Protein AF-A0AA35TB44-F1 (afdb_monomer_lite)

Organism: Geodia barretti (NCBI:txid519541)

Sequence (183 aa):
MEKENRKALEDDKTSTEVAKSKSKLVAYLLWFFLGWAGIHHFYLRRYRQGVLWLTSFGGLFGIGYLGDIFRLQKYVHYSNKRYLFVERLRQNKKYSKSGPRVSDNFHRIVSQVMFGIFYRGLIYCAIPWDSHVMDYAAIYHSSGDSLWNIHGQQCRSAAKFLLVVLAWSIHWRAFRSIHWCVF

Radius of gyration: 25.78 Å; chains: 1; bounding box: 61×40×73 Å

InterPro domains:
  IPR007829 TM2 domain [PF05154] (21-70)

pLDDT: mean 70.18, std 13.98, range [35.75, 93.5]

Structure (mmCIF, N/CA/C/O backbone):
data_AF-A0AA35TB44-F1
#
_entry.id   AF-A0AA35TB44-F1
#
loop_
_atom_site.group_PDB
_atom_site.id
_atom_site.type_symbol
_atom_site.label_atom_id
_atom_site.label_alt_id
_atom_site.label_comp_id
_atom_site.label_asym_id
_atom_site.label_entity_id
_atom_site.label_seq_id
_atom_site.pdbx_PDB_ins_code
_atom_site.Cartn_x
_atom_site.Cartn_y
_atom_site.Cartn_z
_atom_site.occupancy
_atom_site.B_iso_or_equiv
_atom_site.auth_seq_id
_atom_site.auth_comp_id
_atom_site.auth_asym_id
_atom_site.auth_atom_id
_atom_site.pdbx_PDB_model_num
ATOM 1 N N . MET A 1 1 ? -43.530 -4.531 21.256 1.00 81.25 1 MET A N 1
ATOM 2 C CA . MET A 1 1 ? -42.733 -5.757 21.474 1.00 81.25 1 MET A CA 1
ATOM 3 C C . MET A 1 1 ? -41.894 -6.152 20.253 1.00 81.25 1 MET A C 1
ATOM 5 O O . MET A 1 1 ? -40.680 -6.137 20.362 1.00 81.25 1 MET A O 1
ATOM 9 N N . GLU A 1 2 ? -42.457 -6.421 19.067 1.00 90.44 2 GLU A N 1
ATOM 10 C CA . GLU A 1 2 ? -41.660 -6.911 17.912 1.00 90.44 2 GLU A CA 1
ATOM 11 C C . GLU A 1 2 ? -40.593 -5.920 17.390 1.00 90.44 2 GLU A C 1
ATOM 13 O O . GLU A 1 2 ? -39.483 -6.314 17.036 1.00 90.44 2 GLU A O 1
ATOM 18 N N . LYS A 1 3 ? -40.897 -4.613 17.381 1.00 92.31 3 LYS A N 1
ATOM 19 C CA . LYS A 1 3 ? -39.948 -3.559 16.963 1.00 92.31 3 LYS A CA 1
ATOM 20 C C . LYS A 1 3 ? -38.734 -3.440 17.893 1.00 92.31 3 LYS A C 1
ATOM 22 O O . LYS A 1 3 ? -37.644 -3.122 17.437 1.00 92.31 3 LYS A O 1
ATOM 27 N N . GLU A 1 4 ? -38.930 -3.702 19.178 1.00 91.06 4 GLU A N 1
ATOM 28 C CA . GLU A 1 4 ? -37.888 -3.601 20.201 1.00 91.06 4 GLU A CA 1
ATOM 29 C C . GLU A 1 4 ? -36.943 -4.804 20.141 1.00 91.06 4 GLU A C 1
ATOM 31 O O . GLU A 1 4 ? -35.727 -4.637 20.138 1.00 91.06 4 GLU A O 1
ATOM 36 N N . ASN A 1 5 ? -37.502 -6.000 19.938 1.00 91.00 5 ASN A N 1
ATOM 37 C CA . ASN A 1 5 ? -36.722 -7.219 19.743 1.00 91.00 5 ASN A CA 1
ATOM 38 C C . ASN A 1 5 ? -35.889 -7.167 18.444 1.00 91.00 5 ASN A C 1
ATOM 40 O O . ASN A 1 5 ? -34.736 -7.589 18.421 1.00 91.00 5 ASN A O 1
ATOM 44 N N . ARG A 1 6 ? -36.433 -6.570 17.367 1.00 93.50 6 ARG A N 1
ATOM 45 C CA . ARG A 1 6 ? -35.678 -6.308 16.126 1.00 93.50 6 ARG A CA 1
ATOM 46 C C . ARG A 1 6 ? -34.491 -5.368 16.345 1.00 93.50 6 ARG A C 1
ATOM 48 O O . ARG A 1 6 ? -33.416 -5.638 15.822 1.00 93.50 6 ARG A O 1
ATOM 55 N N . LYS A 1 7 ? -34.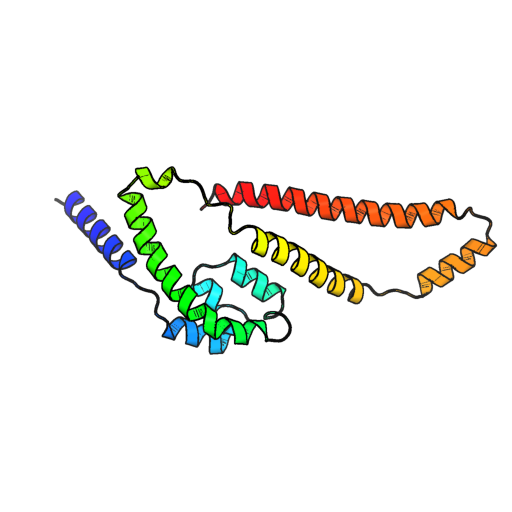672 -4.310 17.138 1.00 92.88 7 LYS A N 1
ATOM 56 C CA . LYS A 1 7 ? -33.600 -3.359 17.454 1.00 92.88 7 LYS A CA 1
ATOM 57 C C . LYS A 1 7 ? -32.486 -4.013 18.280 1.00 92.88 7 LYS A C 1
ATOM 59 O O . LYS A 1 7 ? -31.319 -3.868 17.940 1.00 92.88 7 LYS A O 1
ATOM 64 N N . ALA A 1 8 ? -32.846 -4.808 19.289 1.00 87.94 8 ALA A N 1
ATOM 65 C CA . ALA A 1 8 ? -31.877 -5.566 20.082 1.00 87.94 8 ALA A CA 1
ATOM 66 C C . ALA A 1 8 ? -31.054 -6.549 19.221 1.00 87.94 8 ALA A C 1
ATOM 68 O O . ALA A 1 8 ? -29.844 -6.667 19.403 1.00 87.94 8 ALA A O 1
ATOM 69 N N . LEU A 1 9 ? -31.686 -7.199 18.234 1.00 89.06 9 LEU A N 1
ATOM 70 C CA . LEU A 1 9 ? -31.007 -8.082 17.277 1.00 89.06 9 LEU A CA 1
ATOM 71 C C . LEU A 1 9 ? -30.059 -7.333 16.322 1.00 89.06 9 LEU A C 1
ATOM 73 O O . LEU A 1 9 ? -29.051 -7.899 15.901 1.00 89.06 9 LEU A O 1
ATOM 77 N N . GLU A 1 10 ? -30.369 -6.094 15.936 1.00 87.25 10 GLU A N 1
ATOM 78 C CA . GLU A 1 10 ? -29.478 -5.270 15.104 1.00 87.25 10 GLU A CA 1
ATOM 79 C C . GLU A 1 10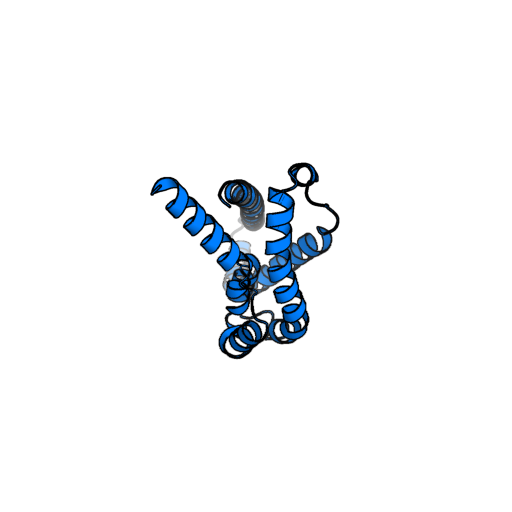 ? -28.260 -4.767 15.887 1.00 87.25 10 GLU A C 1
ATOM 81 O O . GLU A 1 10 ? -27.140 -4.780 15.362 1.00 87.25 10 GLU A O 1
ATOM 86 N N . ASP A 1 11 ? -28.457 -4.380 17.146 1.00 83.31 11 ASP A N 1
ATOM 87 C CA . ASP A 1 11 ? -27.387 -3.899 18.020 1.00 83.31 11 ASP A CA 1
ATOM 88 C C . ASP A 1 11 ? -26.400 -5.032 18.387 1.00 83.31 11 ASP A C 1
ATOM 90 O O . ASP A 1 11 ? -25.181 -4.827 18.340 1.00 83.31 11 ASP A O 1
ATOM 94 N N . ASP A 1 12 ? -26.895 -6.250 18.647 1.00 84.81 12 ASP A N 1
ATOM 95 C CA . ASP A 1 12 ? -26.086 -7.461 18.889 1.00 84.81 12 ASP A CA 1
ATOM 96 C C . ASP A 1 12 ? -25.266 -7.889 17.656 1.00 84.81 12 ASP A C 1
ATOM 98 O O . ASP A 1 12 ? -24.052 -8.109 17.730 1.00 84.81 12 ASP A O 1
ATOM 102 N N . LYS A 1 13 ? -25.890 -7.914 16.470 1.00 83.88 13 LYS A N 1
ATOM 103 C CA . LYS A 1 13 ? -25.175 -8.204 15.215 1.00 83.88 13 LYS A CA 1
ATOM 104 C C . LYS A 1 13 ? -24.082 -7.179 14.940 1.00 83.88 13 LYS A C 1
ATOM 106 O O . LYS A 1 13 ? -22.984 -7.546 14.523 1.00 83.88 13 LYS A O 1
ATOM 111 N N . THR A 1 14 ? -24.367 -5.901 15.188 1.00 79.00 14 THR A N 1
ATOM 112 C CA . THR A 1 14 ? -23.410 -4.809 14.976 1.00 79.00 14 THR A CA 1
ATOM 113 C C . THR A 1 14 ? -22.204 -4.943 15.900 1.00 79.00 14 THR A C 1
ATOM 115 O O . THR A 1 14 ? -21.066 -4.817 15.450 1.00 79.00 14 THR A O 1
ATOM 118 N N . SER A 1 15 ? -22.430 -5.243 17.177 1.00 69.81 15 SER A N 1
ATOM 119 C CA . SER A 1 15 ? -21.355 -5.407 18.162 1.00 69.81 15 SER A CA 1
ATOM 120 C C . SER A 1 15 ? -20.530 -6.676 17.911 1.00 69.81 15 SER A C 1
ATOM 122 O O . SER A 1 15 ? -19.300 -6.645 18.015 1.00 69.81 15 SER A O 1
ATOM 124 N N . THR A 1 16 ? -21.167 -7.754 17.451 1.00 74.69 16 THR A N 1
ATOM 125 C CA . THR A 1 16 ? -20.482 -8.994 17.051 1.00 74.69 16 THR A CA 1
ATOM 126 C C . THR A 1 16 ? -19.617 -8.803 15.796 1.00 74.69 16 THR A C 1
ATOM 128 O O . THR A 1 16 ? -18.480 -9.278 15.736 1.00 74.69 16 THR A O 1
ATOM 131 N N . GLU A 1 17 ? -20.104 -8.053 14.802 1.00 71.69 17 GLU A N 1
ATOM 132 C CA . GLU A 1 17 ? -19.346 -7.691 13.593 1.00 71.69 17 GLU A CA 1
ATOM 133 C C . GLU A 1 17 ? -18.113 -6.833 13.917 1.00 71.69 17 GLU A C 1
ATOM 135 O O . GLU A 1 17 ? -17.027 -7.066 13.378 1.00 71.69 17 GLU A O 1
ATOM 140 N N . VAL A 1 18 ? -18.245 -5.871 14.836 1.00 68.94 18 VAL A N 1
ATOM 141 C CA . VAL A 1 18 ? -17.134 -5.019 15.291 1.00 68.94 18 VAL A CA 1
ATOM 142 C C . VAL A 1 18 ? -16.075 -5.830 16.042 1.00 68.94 18 VAL A C 1
ATOM 144 O O . VAL A 1 18 ? -14.876 -5.608 15.849 1.00 68.94 18 VAL A O 1
ATOM 147 N N . ALA A 1 19 ? -16.489 -6.786 16.876 1.00 65.25 19 ALA A N 1
ATOM 148 C CA . ALA A 1 19 ? -15.579 -7.597 17.682 1.00 65.25 19 ALA A CA 1
ATOM 149 C C . ALA A 1 19 ? -14.715 -8.564 16.848 1.00 65.25 19 ALA A C 1
ATOM 151 O O . ALA A 1 19 ? -13.688 -9.057 17.329 1.00 65.25 19 ALA A O 1
ATOM 152 N N . LYS A 1 20 ? -15.079 -8.827 15.583 1.00 76.81 20 LYS A N 1
ATOM 153 C CA . LYS A 1 20 ? -14.366 -9.769 14.711 1.00 76.81 20 LYS A CA 1
ATOM 154 C C . LYS A 1 20 ? -13.016 -9.213 14.244 1.00 76.81 20 LYS A C 1
ATOM 156 O O . LYS A 1 20 ? -12.845 -8.735 13.118 1.00 76.81 20 LYS A O 1
ATOM 161 N N . SER A 1 21 ? -12.014 -9.330 15.112 1.00 76.06 21 SER A N 1
ATOM 162 C CA . SER A 1 21 ? -10.632 -8.962 14.807 1.00 76.06 21 SER A CA 1
ATOM 163 C C . SER A 1 21 ? -10.062 -9.818 13.668 1.00 76.06 21 SER A C 1
ATOM 165 O O . SER A 1 21 ? -10.288 -11.027 13.572 1.00 76.06 21 SER A O 1
ATOM 167 N N . LYS A 1 22 ? -9.316 -9.192 12.752 1.00 80.75 22 LYS A N 1
ATOM 168 C CA . LYS A 1 22 ? -8.644 -9.918 11.672 1.00 80.75 22 LYS A CA 1
ATOM 169 C C . LYS A 1 22 ? -7.445 -10.664 12.252 1.00 80.75 22 LYS A C 1
ATOM 171 O O . LYS A 1 22 ? -6.585 -10.061 12.899 1.00 80.75 22 LYS A O 1
ATOM 176 N N . SER A 1 23 ? -7.383 -11.969 11.989 1.00 85.50 23 SER A N 1
ATOM 177 C CA . SER A 1 23 ? -6.284 -12.821 12.449 1.00 85.50 23 SER A CA 1
ATOM 178 C C . SER A 1 23 ? -5.026 -12.633 11.597 1.00 85.50 23 SER A C 1
ATOM 180 O O . SER A 1 23 ? -5.095 -12.562 10.366 1.00 85.50 23 SER A O 1
ATOM 182 N N . LYS A 1 24 ? -3.867 -12.580 12.266 1.00 85.69 24 LYS A N 1
ATOM 183 C CA . LYS A 1 24 ? -2.547 -12.476 11.625 1.00 85.69 24 LYS A CA 1
ATOM 184 C C . LYS A 1 24 ? -2.205 -13.742 10.847 1.00 85.69 24 LYS A C 1
ATOM 186 O O . LYS A 1 24 ? -1.696 -13.640 9.739 1.00 85.69 24 LYS A O 1
ATOM 191 N N . LEU A 1 25 ? -2.528 -14.912 11.402 1.00 87.12 25 LEU A N 1
ATOM 192 C CA . LEU A 1 25 ? -2.238 -16.210 10.785 1.00 87.12 25 LEU A CA 1
ATOM 193 C C . LEU A 1 25 ? -2.885 -16.337 9.406 1.00 87.12 25 LEU A C 1
ATOM 195 O O . LEU A 1 25 ? -2.209 -16.676 8.445 1.00 87.12 25 LEU A O 1
ATOM 199 N N . VAL A 1 26 ? -4.161 -15.961 9.287 1.00 87.25 26 VAL A N 1
ATOM 200 C CA . VAL A 1 26 ? -4.876 -15.971 8.000 1.00 87.25 26 VAL A CA 1
ATOM 201 C C . VAL A 1 26 ? -4.193 -15.053 6.986 1.00 87.25 26 VAL A C 1
ATOM 203 O O . VAL A 1 26 ? -4.027 -15.428 5.831 1.00 87.25 26 VAL A O 1
ATOM 206 N N . ALA A 1 27 ? -3.737 -13.871 7.412 1.00 87.06 27 ALA A N 1
ATOM 207 C CA . ALA A 1 27 ? -3.020 -12.958 6.528 1.00 87.06 27 ALA A CA 1
ATOM 208 C C . ALA A 1 27 ? -1.679 -13.543 6.043 1.00 87.06 27 ALA A 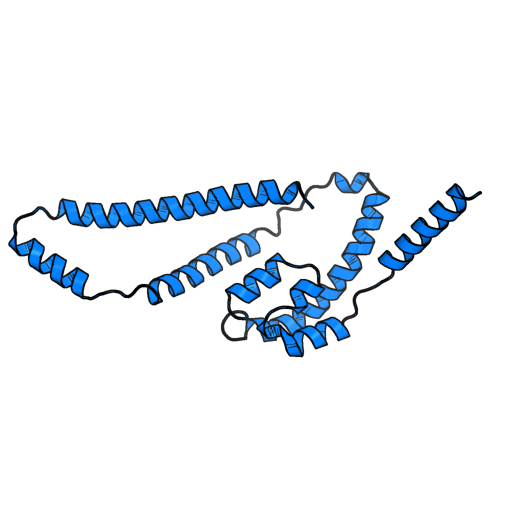C 1
ATOM 210 O O . ALA A 1 27 ? -1.341 -13.365 4.876 1.00 87.06 27 ALA A O 1
ATOM 211 N N . TYR A 1 28 ? -0.946 -14.258 6.905 1.00 87.62 28 TYR A N 1
ATOM 212 C CA . TYR A 1 28 ? 0.299 -14.944 6.537 1.00 87.62 28 TYR A CA 1
ATOM 213 C C . TYR A 1 28 ? 0.072 -16.135 5.608 1.00 87.62 28 TYR A C 1
ATOM 215 O O . TYR A 1 28 ? 0.835 -16.310 4.665 1.00 87.62 28 TYR A O 1
ATOM 223 N N . LEU A 1 29 ? -0.989 -16.915 5.829 1.00 88.94 29 LEU A N 1
ATOM 224 C CA . LEU A 1 29 ? -1.363 -18.015 4.938 1.00 88.94 29 LEU A CA 1
ATOM 225 C C . LEU A 1 29 ? -1.721 -17.490 3.542 1.00 88.94 29 LEU A C 1
ATOM 227 O O . LEU A 1 29 ? -1.196 -17.979 2.546 1.00 88.94 29 LEU A O 1
ATOM 231 N N . LEU A 1 30 ? -2.549 -16.442 3.461 1.00 86.44 30 LEU A N 1
ATOM 232 C CA . LEU A 1 30 ? -2.882 -15.799 2.184 1.00 86.44 30 LEU A CA 1
ATOM 233 C C . LEU A 1 30 ? -1.647 -15.214 1.492 1.00 86.44 30 LEU A C 1
ATOM 235 O O . LEU A 1 30 ? -1.546 -15.272 0.270 1.00 86.44 30 LEU A O 1
ATOM 239 N N . TRP A 1 31 ? -0.717 -14.652 2.263 1.00 85.69 31 TRP A N 1
ATOM 240 C CA . TRP A 1 31 ? 0.546 -14.154 1.733 1.00 85.69 31 TRP A CA 1
ATOM 241 C C . TRP A 1 31 ? 1.426 -15.295 1.199 1.00 85.69 31 TRP A C 1
ATOM 243 O O . TRP A 1 31 ? 1.955 -15.166 0.106 1.00 85.69 31 TRP A O 1
ATOM 253 N N . PHE A 1 32 ? 1.533 -16.432 1.887 1.00 84.44 32 PHE A N 1
ATOM 254 C CA . PHE A 1 32 ? 2.383 -17.538 1.437 1.00 84.44 32 PHE A CA 1
ATOM 255 C C . PHE A 1 32 ? 1.885 -18.182 0.133 1.00 84.44 32 PHE A C 1
ATOM 257 O O . PHE A 1 32 ? 2.665 -18.389 -0.791 1.00 84.44 32 PHE A O 1
ATOM 264 N N . PHE A 1 33 ? 0.582 -18.463 0.025 1.00 83.88 33 PHE A N 1
ATOM 265 C CA . PHE A 1 33 ? 0.030 -19.123 -1.165 1.00 83.88 33 PHE A CA 1
ATOM 266 C C . PHE A 1 33 ? -0.187 -18.160 -2.342 1.00 83.88 33 PHE A C 1
ATOM 268 O O . PHE A 1 33 ? 0.067 -18.505 -3.495 1.00 83.88 33 PHE A O 1
ATOM 275 N N . LEU A 1 34 ? -0.676 -16.949 -2.063 1.00 83.56 34 LEU A N 1
ATOM 276 C CA . LEU A 1 34 ? -1.173 -16.002 -3.067 1.00 83.56 34 LEU A CA 1
ATOM 277 C C . LEU A 1 34 ? -0.456 -14.640 -3.005 1.00 83.56 34 LEU A C 1
ATOM 279 O O . LEU A 1 34 ? -0.916 -13.662 -3.600 1.00 83.56 34 LEU A O 1
ATOM 283 N N . GLY A 1 35 ? 0.664 -14.521 -2.292 1.00 75.62 35 GLY A N 1
ATOM 284 C CA . GLY A 1 35 ? 1.349 -13.235 -2.141 1.00 75.62 35 GLY A CA 1
ATOM 285 C C . GLY A 1 35 ? 2.046 -12.757 -3.411 1.00 75.62 35 GLY A C 1
ATOM 286 O O . GLY A 1 35 ? 2.231 -11.553 -3.562 1.00 75.62 35 GLY A O 1
ATOM 287 N N . TRP A 1 36 ? 2.327 -13.636 -4.377 1.00 73.88 36 TRP A N 1
ATOM 288 C CA . TRP A 1 36 ? 2.719 -13.224 -5.731 1.00 73.88 36 TRP A CA 1
ATOM 289 C C . TRP A 1 36 ? 1.573 -12.488 -6.450 1.00 73.88 36 TRP A C 1
ATOM 291 O O . TRP A 1 36 ? 1.803 -11.463 -7.086 1.00 73.88 36 TRP A O 1
ATOM 301 N N . ALA A 1 37 ? 0.326 -12.928 -6.248 1.00 81.81 37 ALA A N 1
ATOM 302 C CA . ALA A 1 37 ? -0.880 -12.269 -6.749 1.00 81.81 37 ALA A CA 1
ATOM 303 C C . ALA A 1 37 ? -1.338 -11.080 -5.873 1.00 81.81 37 ALA A C 1
ATOM 305 O O . ALA A 1 37 ? -2.189 -10.294 -6.278 1.00 81.81 37 ALA A O 1
ATOM 306 N N . GLY A 1 38 ? -0.795 -10.912 -4.661 1.00 81.81 38 GLY A N 1
ATOM 307 C CA . GLY A 1 38 ? -1.116 -9.779 -3.782 1.00 81.81 38 GLY A CA 1
ATOM 308 C C . GLY A 1 38 ? -2.487 -9.857 -3.097 1.00 81.81 38 GLY A C 1
ATOM 309 O O . GLY A 1 38 ? -3.021 -8.834 -2.656 1.00 81.81 38 GLY A O 1
ATOM 310 N N . ILE A 1 39 ? -3.079 -11.051 -2.989 1.00 86.25 39 ILE A N 1
ATOM 311 C CA . ILE A 1 39 ? -4.454 -11.241 -2.484 1.00 86.25 39 ILE A CA 1
ATOM 312 C C . ILE A 1 39 ? -4.585 -10.895 -0.989 1.00 86.25 39 ILE A C 1
ATOM 314 O O . ILE A 1 39 ? -5.632 -10.432 -0.526 1.00 86.25 39 ILE A O 1
ATOM 318 N N . HIS A 1 40 ? -3.496 -10.992 -0.226 1.00 85.00 40 HIS A N 1
ATOM 319 C CA . HIS A 1 40 ? -3.448 -10.579 1.180 1.00 85.00 40 HIS A CA 1
ATOM 320 C C . HIS A 1 40 ? -3.774 -9.085 1.384 1.00 85.00 40 HIS A C 1
ATOM 322 O O . HIS A 1 40 ? -4.351 -8.716 2.412 1.00 85.00 40 HIS A O 1
ATOM 328 N N . HIS A 1 41 ? -3.497 -8.211 0.406 1.00 85.56 41 HIS A N 1
ATOM 329 C CA . HIS A 1 41 ? -3.899 -6.799 0.470 1.00 85.56 41 HIS A CA 1
ATOM 330 C C . HIS A 1 41 ? -5.415 -6.602 0.329 1.00 85.56 41 HIS A C 1
ATOM 332 O O . HIS A 1 41 ? -5.973 -5.689 0.950 1.00 85.56 41 HIS A O 1
ATOM 338 N N . PHE A 1 42 ? -6.098 -7.466 -0.426 1.00 86.56 42 PHE A N 1
ATOM 339 C CA . PHE A 1 42 ? -7.557 -7.450 -0.553 1.00 86.56 42 PHE A CA 1
ATOM 340 C C . PHE A 1 42 ? -8.228 -7.898 0.750 1.00 86.56 42 PHE A C 1
ATOM 342 O O . PHE A 1 42 ? -9.164 -7.241 1.206 1.00 86.56 42 PHE A O 1
ATOM 349 N N . TYR A 1 43 ? -7.678 -8.912 1.430 1.00 85.88 43 TYR A N 1
ATOM 350 C CA . TYR A 1 43 ? -8.151 -9.342 2.755 1.00 85.88 43 TYR A CA 1
ATOM 351 C C . TYR A 1 43 ? -8.090 -8.215 3.802 1.00 85.88 43 TYR A C 1
ATOM 353 O O . TYR A 1 43 ? -8.992 -8.047 4.627 1.00 85.88 43 TYR A O 1
ATOM 361 N N . LEU A 1 44 ? -7.050 -7.382 3.734 1.00 84.31 44 LEU A N 1
ATOM 362 C CA . LEU A 1 44 ? -6.868 -6.217 4.604 1.00 84.31 44 LEU A CA 1
ATOM 363 C C . LEU A 1 44 ? -7.667 -4.975 4.158 1.00 84.31 44 LEU A C 1
ATOM 365 O O . LEU A 1 44 ? -7.493 -3.906 4.749 1.00 84.31 44 LEU A O 1
ATOM 369 N N . ARG A 1 45 ? -8.541 -5.097 3.144 1.00 83.44 45 ARG A N 1
ATOM 370 C CA . ARG A 1 45 ? -9.354 -4.012 2.555 1.00 83.44 45 ARG A CA 1
ATOM 371 C C . ARG A 1 45 ? -8.502 -2.859 2.001 1.00 83.44 45 ARG A C 1
ATOM 373 O O . ARG A 1 45 ? -8.873 -1.689 2.104 1.00 83.44 45 ARG A O 1
ATOM 380 N N . ARG A 1 46 ? -7.334 -3.171 1.423 1.00 81.25 46 ARG A N 1
ATOM 381 C CA . ARG A 1 46 ? -6.392 -2.203 0.827 1.00 81.25 46 ARG A CA 1
ATOM 382 C C . ARG A 1 46 ? -6.276 -2.368 -0.686 1.00 81.25 46 ARG A C 1
ATOM 384 O O . ARG A 1 46 ? -5.198 -2.618 -1.221 1.00 81.25 46 ARG A O 1
ATOM 391 N N . TYR A 1 47 ? -7.387 -2.142 -1.379 1.00 81.56 47 TYR A N 1
ATOM 392 C CA . TYR A 1 47 ? -7.514 -2.343 -2.828 1.00 81.56 47 TYR A CA 1
ATOM 393 C C . TYR A 1 47 ? -6.450 -1.609 -3.652 1.00 81.56 47 TYR A C 1
ATOM 395 O O . TYR A 1 47 ? -5.878 -2.182 -4.567 1.00 81.56 47 TYR A O 1
ATOM 403 N N . ARG A 1 48 ? -6.101 -0.368 -3.284 1.00 80.19 48 ARG A N 1
ATOM 404 C CA . ARG A 1 48 ? -5.090 0.423 -4.012 1.00 80.19 48 ARG A CA 1
ATOM 405 C C . ARG A 1 48 ? -3.708 -0.236 -4.024 1.00 80.19 48 ARG A C 1
ATOM 407 O O . ARG A 1 48 ? -3.026 -0.182 -5.037 1.00 80.19 48 ARG A O 1
ATOM 414 N N . GLN A 1 49 ? -3.299 -0.830 -2.902 1.00 78.94 49 GLN A N 1
ATOM 415 C CA . GLN A 1 49 ? -2.023 -1.545 -2.809 1.00 78.94 49 GLN A CA 1
ATOM 416 C C . GLN A 1 49 ? -2.091 -2.883 -3.547 1.00 78.94 49 GLN A C 1
ATOM 418 O O . GLN A 1 49 ? -1.160 -3.196 -4.275 1.00 78.94 49 GLN A O 1
ATOM 423 N N . GLY A 1 50 ? -3.208 -3.611 -3.433 1.00 82.25 50 GLY A N 1
ATOM 424 C CA . GLY A 1 50 ? -3.418 -4.865 -4.165 1.00 82.25 50 GLY A CA 1
ATOM 425 C C . GLY A 1 50 ? -3.395 -4.691 -5.687 1.00 82.25 50 GLY A C 1
ATOM 426 O O . GLY A 1 50 ? -2.728 -5.449 -6.378 1.00 82.25 50 GLY A O 1
ATOM 427 N N . VAL A 1 51 ? -4.041 -3.647 -6.217 1.00 82.69 51 VAL A N 1
ATOM 428 C CA . VAL A 1 51 ? -4.032 -3.359 -7.663 1.00 82.69 51 VAL A CA 1
ATOM 429 C C . VAL A 1 51 ? -2.629 -2.988 -8.147 1.00 82.69 51 VAL A C 1
ATOM 431 O O . VAL A 1 51 ? -2.167 -3.543 -9.135 1.00 82.69 51 VAL A O 1
ATOM 434 N N . LEU A 1 52 ? -1.910 -2.118 -7.425 1.00 79.69 52 LEU A N 1
ATOM 435 C CA . LEU A 1 52 ? -0.521 -1.780 -7.769 1.00 79.69 52 LEU A CA 1
ATOM 436 C C . LEU A 1 52 ? 0.395 -3.008 -7.753 1.00 79.69 52 LEU A C 1
ATOM 438 O O . LEU A 1 52 ? 1.311 -3.099 -8.568 1.00 79.69 52 LEU A O 1
ATOM 442 N N . TRP A 1 53 ? 0.147 -3.941 -6.836 1.00 79.88 53 TRP A N 1
ATOM 443 C CA . TRP A 1 53 ? 0.888 -5.190 -6.733 1.00 79.88 53 TRP A CA 1
ATOM 444 C C . TRP A 1 53 ? 0.666 -6.102 -7.943 1.00 79.88 53 TRP A C 1
ATOM 446 O O . TRP A 1 53 ? 1.631 -6.633 -8.490 1.00 79.88 53 TRP A O 1
ATOM 456 N N . LEU A 1 54 ? -0.587 -6.222 -8.395 1.00 80.94 54 LEU A N 1
ATOM 457 C CA . LEU A 1 54 ? -0.958 -6.982 -9.590 1.00 80.94 54 LEU A CA 1
ATOM 458 C C . LEU A 1 54 ? -0.334 -6.389 -10.856 1.00 80.94 54 LEU A C 1
ATOM 460 O O . LEU A 1 54 ? 0.275 -7.113 -11.636 1.00 80.94 54 LEU A O 1
ATOM 464 N N . THR A 1 55 ? -0.430 -5.069 -11.046 1.00 74.19 55 THR A N 1
ATOM 465 C CA . THR A 1 55 ? 0.126 -4.410 -12.241 1.00 74.19 55 THR A CA 1
ATOM 466 C C . THR A 1 55 ? 1.656 -4.461 -12.263 1.00 74.19 55 THR A C 1
ATOM 468 O O . THR A 1 55 ? 2.255 -4.555 -13.329 1.00 74.19 55 THR A O 1
ATOM 471 N N . SER A 1 56 ? 2.299 -4.456 -11.091 1.00 70.81 56 SER A N 1
ATOM 472 C CA . SER A 1 56 ? 3.764 -4.479 -10.973 1.00 70.81 56 SER A CA 1
ATOM 473 C C . SER A 1 56 ? 4.338 -5.900 -10.881 1.00 70.81 56 SER A C 1
ATOM 475 O O . SER A 1 56 ? 5.468 -6.049 -10.412 1.00 70.81 56 SER A O 1
ATOM 477 N N . PHE A 1 57 ? 3.562 -6.926 -11.269 1.00 68.81 57 PHE A N 1
ATOM 478 C CA . PHE A 1 57 ? 3.950 -8.345 -11.266 1.00 68.81 57 PHE A CA 1
ATOM 479 C C . PHE A 1 57 ? 4.633 -8.781 -9.955 1.00 68.81 57 PHE A C 1
ATOM 481 O O . PHE A 1 57 ? 5.778 -9.225 -9.932 1.00 68.81 57 PHE A O 1
ATOM 488 N N . GLY A 1 58 ? 3.954 -8.596 -8.819 1.00 65.81 58 GLY A N 1
ATOM 489 C CA . GLY A 1 58 ? 4.481 -9.039 -7.522 1.00 65.81 58 GLY A CA 1
ATOM 490 C C . GLY A 1 58 ? 5.549 -8.123 -6.909 1.00 65.81 58 GLY A C 1
ATOM 491 O O . GLY A 1 58 ? 6.133 -8.461 -5.879 1.00 65.81 58 GLY A O 1
ATOM 492 N N . GLY A 1 59 ? 5.782 -6.953 -7.520 1.00 63.50 59 GLY A N 1
ATOM 493 C CA . GLY A 1 59 ? 6.716 -5.928 -7.063 1.00 63.50 59 GLY A CA 1
ATOM 494 C C . GLY A 1 59 ? 8.165 -6.288 -7.377 1.00 63.50 59 GLY A C 1
ATOM 495 O O . GLY A 1 59 ? 8.744 -7.108 -6.670 1.00 63.50 59 GLY A O 1
ATOM 496 N N . LEU A 1 60 ? 8.732 -5.638 -8.408 1.00 59.81 60 LEU A N 1
ATOM 497 C CA . LEU A 1 60 ? 10.155 -5.666 -8.797 1.00 59.81 60 LEU A CA 1
ATOM 498 C C . LEU A 1 60 ? 10.851 -6.991 -8.410 1.00 59.81 60 LEU A C 1
ATOM 500 O O . LEU A 1 60 ? 11.650 -7.037 -7.474 1.00 59.81 60 LEU A O 1
ATOM 504 N N . PHE A 1 61 ? 10.509 -8.087 -9.095 1.00 61.75 61 PHE A N 1
ATOM 505 C CA . PHE A 1 61 ? 11.214 -9.369 -8.938 1.00 61.75 61 PHE A CA 1
ATOM 506 C C . PHE A 1 61 ? 11.158 -9.994 -7.521 1.00 61.75 61 PHE A C 1
ATOM 508 O O . PHE A 1 61 ? 12.119 -10.595 -7.052 1.00 61.75 61 PHE A O 1
ATOM 515 N N . GLY A 1 62 ? 10.041 -9.867 -6.795 1.00 66.38 62 GLY A N 1
ATOM 516 C CA . GLY A 1 62 ? 9.842 -10.572 -5.515 1.00 66.38 62 GLY A CA 1
ATOM 517 C C . GLY A 1 62 ? 10.535 -9.933 -4.303 1.00 66.38 62 GLY A C 1
ATOM 518 O O . GLY A 1 62 ? 10.320 -10.361 -3.168 1.00 66.38 62 GLY A O 1
ATOM 519 N N . ILE A 1 63 ? 11.275 -8.835 -4.487 1.00 71.12 63 ILE A N 1
ATOM 520 C CA . ILE A 1 63 ? 11.786 -8.021 -3.368 1.00 71.12 63 ILE A CA 1
ATOM 521 C C . ILE A 1 63 ? 10.615 -7.396 -2.595 1.00 71.12 63 ILE A C 1
ATOM 523 O O . ILE A 1 63 ? 10.634 -7.303 -1.363 1.00 71.12 63 ILE A O 1
ATOM 527 N N . GLY A 1 64 ? 9.552 -7.016 -3.315 1.00 73.31 64 GLY A N 1
ATOM 528 C CA . GLY A 1 64 ? 8.309 -6.542 -2.715 1.00 73.31 64 GLY A CA 1
ATOM 529 C C . GLY A 1 64 ? 7.711 -7.569 -1.754 1.00 73.31 64 GLY A C 1
ATOM 530 O O . GLY A 1 64 ? 7.353 -7.207 -0.629 1.00 73.31 64 GLY A O 1
ATOM 531 N N . TYR A 1 65 ? 7.666 -8.837 -2.180 1.00 78.00 65 TYR A N 1
ATOM 532 C CA . TYR A 1 65 ? 7.115 -9.976 -1.440 1.00 78.00 65 TYR A CA 1
ATOM 533 C C . TYR A 1 65 ? 7.817 -10.194 -0.093 1.00 78.00 65 TYR A C 1
ATOM 535 O O . TYR A 1 65 ? 7.143 -10.303 0.933 1.00 78.00 65 TYR A O 1
ATOM 543 N N . LEU A 1 66 ? 9.155 -10.152 -0.072 1.00 79.44 66 LEU A N 1
ATOM 544 C CA . LEU A 1 66 ? 9.955 -10.342 1.145 1.00 79.44 66 LEU A CA 1
ATOM 545 C C . LEU A 1 66 ? 9.782 -9.191 2.149 1.00 79.44 66 LEU A C 1
ATOM 547 O O . LEU A 1 66 ? 9.613 -9.410 3.350 1.00 79.44 66 LEU A O 1
ATOM 551 N N . GLY A 1 67 ? 9.753 -7.950 1.655 1.00 79.25 67 GLY A N 1
ATOM 552 C CA . GLY A 1 67 ? 9.529 -6.772 2.494 1.00 79.25 67 GLY A CA 1
ATOM 553 C C . GLY A 1 67 ? 8.137 -6.730 3.136 1.00 79.25 67 GLY A C 1
ATOM 554 O O . GLY A 1 67 ? 7.934 -6.033 4.136 1.00 79.25 67 GLY A O 1
ATOM 555 N N . ASP A 1 68 ? 7.170 -7.470 2.590 1.00 81.75 68 ASP A N 1
ATOM 556 C CA . ASP A 1 68 ? 5.804 -7.459 3.098 1.00 81.75 68 ASP A CA 1
ATOM 557 C C . ASP A 1 68 ? 5.626 -8.247 4.397 1.00 81.75 68 ASP A C 1
ATOM 559 O O . ASP A 1 68 ? 4.794 -7.854 5.211 1.00 81.75 68 ASP A O 1
ATOM 563 N N . ILE A 1 69 ? 6.487 -9.229 4.687 1.00 84.81 69 ILE A N 1
ATOM 564 C CA . ILE A 1 69 ? 6.493 -9.985 5.956 1.00 84.81 69 ILE A CA 1
ATOM 565 C C . ILE A 1 69 ? 6.559 -9.041 7.164 1.00 84.81 69 ILE A C 1
ATOM 567 O O . ILE A 1 69 ? 5.780 -9.177 8.112 1.00 84.81 69 ILE A O 1
ATOM 571 N N . PHE A 1 70 ? 7.455 -8.050 7.119 1.00 84.62 70 PHE A N 1
ATOM 572 C CA . PHE A 1 70 ? 7.645 -7.080 8.202 1.00 84.62 70 PHE A CA 1
ATOM 573 C C . PHE A 1 70 ? 6.493 -6.074 8.299 1.00 84.62 70 PHE A C 1
ATOM 575 O O . PHE A 1 70 ? 6.136 -5.604 9.384 1.00 84.62 70 PHE A O 1
ATOM 582 N N . ARG A 1 71 ? 5.893 -5.719 7.159 1.00 82.56 71 ARG A N 1
ATOM 583 C CA . ARG A 1 71 ? 4.807 -4.733 7.096 1.00 82.56 71 ARG A CA 1
ATOM 584 C C . ARG A 1 71 ? 3.450 -5.343 7.438 1.00 82.56 71 ARG A C 1
ATOM 586 O O . ARG A 1 71 ? 2.608 -4.643 8.001 1.00 82.56 71 ARG A O 1
ATOM 593 N N . LEU A 1 72 ? 3.256 -6.637 7.194 1.00 85.69 72 LEU A N 1
ATOM 594 C CA . LEU A 1 72 ? 1.994 -7.343 7.398 1.00 85.69 72 LEU A CA 1
ATOM 595 C C . LEU A 1 72 ? 1.527 -7.291 8.857 1.00 85.69 72 LEU A C 1
ATOM 597 O O . LEU A 1 72 ? 0.359 -7.001 9.119 1.00 85.69 72 LEU A O 1
ATOM 601 N N . GLN A 1 73 ? 2.454 -7.443 9.811 1.00 84.44 73 GLN A N 1
ATOM 602 C CA . GLN A 1 73 ? 2.194 -7.280 11.250 1.00 84.44 73 GLN A CA 1
ATOM 603 C C . GLN A 1 73 ? 1.563 -5.913 11.553 1.00 84.44 73 GLN A C 1
ATOM 605 O O . GLN A 1 73 ? 0.523 -5.814 12.213 1.00 84.44 73 GLN A O 1
ATOM 610 N N . LYS A 1 74 ? 2.166 -4.844 11.012 1.00 84.81 74 LYS A N 1
ATOM 611 C CA . LYS A 1 74 ? 1.666 -3.471 11.155 1.00 84.81 74 LYS A CA 1
ATOM 612 C C . LYS A 1 74 ? 0.315 -3.310 10.465 1.00 84.81 74 LYS A C 1
ATOM 614 O O . LYS A 1 74 ? -0.538 -2.569 10.947 1.00 84.81 74 LYS A O 1
ATOM 619 N N . TYR A 1 75 ? 0.098 -3.999 9.348 1.00 84.00 75 TYR A N 1
ATOM 620 C CA . TYR A 1 75 ? -1.131 -3.883 8.576 1.00 84.00 75 TYR A CA 1
ATOM 621 C C . TYR A 1 75 ? -2.334 -4.534 9.247 1.00 84.00 75 TYR A C 1
ATOM 623 O O . TYR A 1 75 ? -3.398 -3.914 9.268 1.00 84.00 75 TYR A O 1
ATOM 631 N N . VAL A 1 76 ? -2.163 -5.715 9.845 1.00 85.44 76 VAL A N 1
ATOM 632 C CA . VAL A 1 76 ? -3.212 -6.374 10.636 1.00 85.44 76 VAL A CA 1
ATOM 633 C C . VAL A 1 76 ? -3.554 -5.528 11.861 1.00 85.44 76 VAL A C 1
ATOM 635 O O . VAL A 1 76 ? -4.725 -5.249 12.110 1.00 85.44 76 VAL A O 1
ATOM 638 N N . HIS A 1 77 ? -2.536 -5.022 12.566 1.00 84.25 77 HIS A N 1
ATOM 639 C CA . HIS A 1 77 ? -2.731 -4.131 13.714 1.00 84.25 77 HIS A CA 1
ATOM 640 C C . HIS A 1 77 ? -3.508 -2.864 13.350 1.00 84.25 77 HIS A C 1
ATOM 642 O O . HIS A 1 77 ? -4.448 -2.480 14.040 1.00 84.25 77 HIS A O 1
ATOM 648 N N . TYR A 1 78 ? -3.148 -2.228 12.234 1.00 82.38 78 TYR A N 1
ATOM 649 C CA . TYR A 1 78 ? -3.836 -1.034 11.750 1.00 82.38 78 TYR A CA 1
ATOM 650 C C . TYR A 1 78 ? -5.276 -1.334 11.318 1.00 82.38 78 TYR A C 1
ATOM 652 O O . TYR A 1 78 ? -6.173 -0.542 11.590 1.00 82.38 78 TYR A O 1
ATOM 660 N N . SER A 1 79 ? -5.509 -2.483 10.673 1.00 81.06 79 SER A N 1
ATOM 661 C CA . SER A 1 79 ? -6.851 -2.919 10.274 1.00 81.06 79 SER A CA 1
ATOM 662 C C . SER A 1 79 ? -7.755 -3.098 11.495 1.00 81.06 79 SER A C 1
ATOM 664 O O . SER A 1 79 ? -8.852 -2.549 11.525 1.00 81.06 79 SER A O 1
ATOM 666 N N . ASN A 1 80 ? -7.252 -3.749 12.547 1.00 82.69 80 ASN A N 1
ATOM 667 C CA . ASN A 1 80 ? -7.998 -3.958 13.789 1.00 82.69 80 ASN A CA 1
ATOM 668 C C . ASN A 1 80 ? -8.249 -2.634 14.540 1.00 82.69 80 ASN A C 1
ATOM 670 O O . ASN A 1 80 ? -9.354 -2.395 15.019 1.00 82.69 80 ASN A O 1
ATOM 674 N N . LYS A 1 81 ? -7.271 -1.715 14.570 1.00 79.06 81 LYS A N 1
ATOM 675 C CA . LYS A 1 81 ? -7.437 -0.377 15.173 1.00 79.06 81 LYS A CA 1
ATOM 676 C C . LYS A 1 81 ? -8.403 0.534 14.413 1.00 79.06 81 LYS A C 1
ATOM 678 O O . LYS A 1 81 ? -8.998 1.419 15.023 1.00 79.06 81 LYS A O 1
ATOM 683 N N . ARG A 1 82 ? -8.559 0.349 13.097 1.00 73.69 82 ARG A N 1
ATOM 684 C CA . ARG A 1 82 ? -9.468 1.161 12.275 1.00 73.69 82 ARG A CA 1
ATOM 685 C C . ARG A 1 82 ? -10.925 0.993 12.707 1.00 73.69 82 ARG A C 1
ATOM 687 O O . ARG A 1 82 ? -11.640 1.988 12.716 1.00 73.69 82 ARG A O 1
ATOM 694 N N . TYR A 1 83 ? -11.343 -0.210 13.102 1.00 68.81 83 TYR A N 1
ATOM 695 C CA . TYR A 1 83 ? -12.699 -0.450 13.613 1.00 68.81 83 TYR A CA 1
ATOM 696 C C . TYR A 1 83 ? -12.953 0.338 14.904 1.00 68.81 83 TYR A C 1
ATOM 698 O O . TYR A 1 83 ? -13.873 1.150 14.946 1.00 68.81 83 TYR A O 1
ATOM 706 N N . LEU A 1 84 ? -12.041 0.233 15.878 1.00 75.06 84 LEU A N 1
ATOM 707 C CA . LEU A 1 84 ? -12.101 0.997 17.134 1.00 75.06 84 LEU A CA 1
ATOM 708 C C . LEU A 1 84 ? -12.108 2.518 16.906 1.00 75.06 84 LEU A C 1
ATOM 710 O O . LEU A 1 84 ? -12.743 3.274 17.638 1.00 75.06 84 LEU A O 1
ATOM 714 N N . PHE A 1 85 ? -11.384 2.991 15.888 1.00 73.25 85 PHE A N 1
ATOM 715 C CA . PHE A 1 85 ? -11.366 4.405 15.526 1.00 73.25 85 PHE A CA 1
ATOM 716 C C . PHE A 1 85 ? -12.696 4.874 14.925 1.00 73.25 85 PHE A C 1
ATOM 718 O O . PHE A 1 85 ? -13.177 5.939 15.300 1.00 73.25 85 PHE A O 1
ATOM 725 N N . VAL A 1 86 ? -13.302 4.097 14.023 1.00 72.75 86 VAL A N 1
ATOM 726 C CA . VAL A 1 86 ? -14.599 4.440 13.414 1.00 72.75 86 VAL A CA 1
ATOM 727 C C . VAL A 1 86 ? -15.699 4.502 14.472 1.00 72.75 86 VAL A C 1
ATOM 729 O O . VAL A 1 86 ? -16.500 5.435 14.454 1.00 72.75 86 VAL A O 1
ATOM 732 N N . GLU A 1 87 ? -15.707 3.580 15.434 1.00 71.75 87 GLU A N 1
ATOM 733 C CA . GLU A 1 87 ? -16.640 3.642 16.564 1.00 71.75 87 GLU A CA 1
ATOM 734 C C . GLU A 1 87 ? -16.424 4.882 17.429 1.00 71.75 87 GLU A C 1
ATOM 736 O O . GLU A 1 87 ? -17.372 5.607 17.734 1.00 71.75 87 GLU A O 1
ATOM 741 N N . ARG A 1 88 ? -15.163 5.197 17.748 1.00 69.69 88 ARG A N 1
ATOM 742 C CA . ARG A 1 88 ? -14.820 6.408 18.501 1.00 69.69 88 ARG A CA 1
ATOM 743 C C . ARG A 1 88 ? -15.238 7.683 17.766 1.00 69.69 88 ARG A C 1
ATOM 745 O O . ARG A 1 88 ? -15.687 8.626 18.408 1.00 69.69 88 ARG A O 1
ATOM 752 N N . LEU A 1 89 ? -15.109 7.731 16.440 1.00 72.38 89 LEU A N 1
ATOM 753 C CA . LEU A 1 89 ? -15.567 8.867 15.634 1.00 72.38 89 LEU A CA 1
ATOM 754 C C . LEU A 1 89 ? -17.093 8.983 15.596 1.00 72.38 89 LEU A C 1
ATOM 756 O O . LEU A 1 89 ? -17.606 10.098 15.673 1.00 72.38 89 LEU A O 1
ATOM 760 N N . ARG A 1 90 ? -17.817 7.859 15.508 1.00 70.62 90 ARG A N 1
ATOM 761 C CA . ARG A 1 90 ? -19.288 7.850 15.589 1.00 70.62 90 ARG A CA 1
ATOM 762 C C . ARG A 1 90 ? -19.768 8.446 16.907 1.00 70.62 90 ARG A C 1
ATOM 764 O O . ARG A 1 90 ? -20.688 9.258 16.905 1.00 70.62 90 ARG A O 1
ATOM 771 N N . GLN A 1 91 ? -19.113 8.088 18.009 1.00 70.94 91 GLN A N 1
ATOM 772 C CA . GLN A 1 91 ? -19.441 8.628 19.327 1.00 70.94 91 GLN A CA 1
ATOM 773 C C . GLN A 1 91 ? -18.973 10.075 19.509 1.00 70.94 91 GLN A C 1
ATOM 775 O O . GLN A 1 91 ? -19.576 10.834 20.262 1.00 70.94 91 GLN A O 1
ATOM 780 N N . ASN A 1 92 ? -17.915 10.486 18.810 1.00 65.06 92 ASN A N 1
ATOM 781 C CA . ASN A 1 92 ? -17.262 11.761 19.049 1.00 65.06 92 ASN A CA 1
ATOM 782 C C . ASN A 1 92 ? -17.209 12.607 17.767 1.00 65.06 92 ASN A C 1
ATOM 784 O O . ASN A 1 92 ? -16.153 12.804 17.159 1.00 65.06 92 ASN A O 1
ATOM 788 N N . LYS A 1 93 ? -18.374 13.164 17.388 1.00 62.97 93 LYS A N 1
ATOM 789 C CA . LYS A 1 93 ? -18.570 14.091 16.247 1.00 62.97 93 LYS A CA 1
ATOM 790 C C . LYS A 1 93 ? -17.518 15.215 16.178 1.00 62.97 93 LYS A C 1
ATOM 792 O O . LYS A 1 93 ? -17.215 15.707 15.093 1.00 62.97 93 LYS A O 1
ATOM 797 N N . LYS A 1 94 ? -16.919 15.597 17.316 1.00 58.50 94 LYS A N 1
ATOM 798 C CA . LYS A 1 94 ? -15.864 16.621 17.437 1.00 58.50 94 LYS A CA 1
ATOM 799 C C . LYS A 1 94 ? -14.578 16.272 16.666 1.00 58.50 94 LYS A C 1
ATOM 801 O O . LYS A 1 94 ? -13.944 17.171 16.123 1.00 58.50 94 LYS A O 1
ATOM 806 N N . TYR A 1 95 ? -14.226 14.989 16.551 1.00 55.41 95 TYR A N 1
ATOM 807 C CA . TYR A 1 95 ? -13.027 14.529 15.833 1.00 55.41 95 TYR A CA 1
ATOM 808 C C . TYR A 1 95 ? -13.203 14.454 14.310 1.00 55.41 95 TYR A C 1
ATOM 810 O O . TYR A 1 95 ? -12.214 14.350 13.593 1.00 55.41 95 TYR A O 1
ATOM 818 N N . SER A 1 96 ? -14.432 14.549 13.792 1.00 58.50 96 SER A N 1
ATOM 819 C CA . SER A 1 96 ? -14.673 14.616 12.343 1.00 58.50 96 SER A CA 1
ATOM 820 C C . SER A 1 96 ? -14.230 15.951 11.725 1.00 58.50 96 SER A C 1
ATOM 822 O O . SER A 1 96 ? -14.117 16.037 10.505 1.00 58.50 96 SER A O 1
ATOM 824 N N . LYS A 1 97 ? -13.998 16.999 12.534 1.00 57.91 97 LYS A N 1
ATOM 825 C CA . LYS A 1 97 ? -13.603 18.336 12.051 1.00 57.91 97 LYS A CA 1
ATOM 826 C C . LYS A 1 97 ? -12.098 18.501 11.810 1.00 57.91 97 LYS A C 1
ATOM 828 O O . LYS A 1 97 ? -11.703 19.451 11.142 1.00 57.91 97 LYS A O 1
ATOM 833 N N . SER A 1 98 ? -11.249 17.612 12.323 1.00 60.03 98 SER A N 1
ATOM 834 C CA . SER A 1 98 ? -9.809 17.644 12.051 1.00 60.03 98 SER A CA 1
ATOM 835 C C . SER A 1 98 ? -9.518 16.948 10.718 1.00 60.03 98 SER A C 1
ATOM 837 O O . SER A 1 98 ? -9.488 15.723 10.632 1.00 60.03 98 SER A O 1
ATOM 839 N N . GLY A 1 99 ? -9.325 17.743 9.661 1.00 55.44 99 GLY A N 1
ATOM 840 C CA . GLY A 1 99 ? -8.957 17.255 8.329 1.00 55.44 99 GLY A CA 1
ATOM 841 C C . GLY A 1 99 ? -7.633 16.465 8.305 1.00 55.44 99 GLY A C 1
ATOM 842 O O . GLY A 1 99 ? -6.844 16.524 9.254 1.00 55.44 99 GLY A O 1
ATOM 843 N N . PRO A 1 100 ? -7.367 15.694 7.234 1.00 58.81 100 PRO A N 1
ATOM 844 C CA . PRO A 1 100 ? -6.191 14.830 7.142 1.00 58.81 100 PRO A CA 1
ATOM 845 C C . PRO A 1 100 ? -4.874 15.624 7.230 1.00 58.81 100 PRO A C 1
ATOM 847 O O . PRO A 1 100 ? -4.682 16.614 6.525 1.00 58.81 100 PRO A O 1
ATOM 850 N N . ARG A 1 101 ? -3.942 15.168 8.083 1.00 56.16 101 ARG A N 1
ATOM 851 C CA . ARG A 1 101 ? -2.606 15.772 8.239 1.00 56.16 101 ARG A CA 1
ATOM 852 C C . ARG A 1 101 ? -1.778 15.595 6.962 1.00 56.16 101 ARG A C 1
ATOM 854 O O . ARG A 1 101 ? -1.607 14.490 6.459 1.00 56.16 101 ARG A O 1
ATOM 861 N N . VAL A 1 102 ? -1.243 16.702 6.459 1.00 57.00 102 VAL A N 1
ATOM 862 C CA . VAL A 1 102 ? -0.536 16.828 5.172 1.00 57.00 102 VAL A CA 1
ATOM 863 C C . VAL A 1 102 ? 0.938 16.370 5.189 1.00 57.00 102 VAL A C 1
ATOM 865 O O . VAL A 1 102 ? 1.619 16.485 4.171 1.00 57.00 102 VAL A O 1
ATOM 868 N N . SER A 1 103 ? 1.446 15.811 6.293 1.00 55.16 103 SER A N 1
ATOM 869 C CA . SER A 1 103 ? 2.857 15.394 6.428 1.00 55.16 103 SER A CA 1
ATOM 870 C C . SER A 1 103 ? 3.218 14.102 5.682 1.00 55.16 103 SER A C 1
ATOM 872 O O . SER A 1 103 ? 4.387 13.866 5.398 1.00 55.16 103 SER A O 1
ATOM 874 N N . ASP A 1 104 ? 2.237 13.288 5.287 1.00 59.09 104 ASP A N 1
ATOM 875 C CA . ASP A 1 104 ? 2.484 11.961 4.692 1.00 59.09 104 ASP A CA 1
ATOM 876 C C . ASP A 1 104 ? 2.644 12.011 3.153 1.00 59.09 104 ASP A C 1
ATOM 878 O O . ASP A 1 104 ? 2.631 10.995 2.452 1.00 59.09 104 ASP A O 1
ATOM 882 N N . ASN A 1 105 ? 2.762 13.217 2.590 1.00 64.50 105 ASN A N 1
ATOM 883 C CA . ASN A 1 105 ? 2.689 13.458 1.150 1.00 64.50 105 ASN A CA 1
ATOM 884 C C . ASN A 1 105 ? 3.984 13.128 0.396 1.00 64.50 105 ASN A C 1
ATOM 886 O O . ASN A 1 105 ? 3.901 12.762 -0.776 1.00 64.50 105 ASN A O 1
ATOM 890 N N . PHE A 1 106 ? 5.155 13.208 1.038 1.00 78.44 106 PHE A N 1
ATOM 891 C CA . PHE A 1 106 ? 6.438 13.028 0.350 1.00 78.44 106 PHE A CA 1
ATOM 892 C C . PHE A 1 106 ? 6.575 11.622 -0.238 1.00 78.44 106 PHE A C 1
ATOM 894 O O . PHE A 1 106 ? 6.720 11.474 -1.447 1.00 78.44 106 PHE A O 1
ATOM 901 N N . HIS A 1 107 ? 6.391 10.579 0.577 1.00 65.88 107 HIS A N 1
ATOM 902 C CA . HIS A 1 107 ? 6.419 9.192 0.099 1.00 65.88 107 HIS A CA 1
ATOM 903 C C . HIS A 1 107 ? 5.376 8.920 -0.986 1.00 65.88 107 HIS A C 1
ATOM 905 O O . HIS A 1 107 ? 5.593 8.088 -1.866 1.00 65.88 107 HIS A O 1
ATOM 911 N N . ARG A 1 108 ? 4.247 9.634 -0.959 1.00 72.06 108 ARG A N 1
ATOM 912 C CA . ARG A 1 108 ? 3.213 9.516 -1.986 1.00 72.06 108 ARG A CA 1
ATOM 913 C C . ARG A 1 108 ? 3.654 10.147 -3.307 1.00 72.06 108 ARG A C 1
ATOM 915 O O . ARG A 1 108 ? 3.415 9.554 -4.347 1.00 72.06 108 ARG A O 1
ATOM 922 N N . ILE A 1 109 ? 4.308 11.306 -3.268 1.00 78.56 109 ILE A N 1
ATOM 923 C CA . ILE A 1 109 ? 4.852 11.973 -4.458 1.00 78.56 109 ILE A CA 1
ATOM 924 C C . ILE A 1 109 ? 6.021 11.163 -5.024 1.00 78.56 109 ILE A C 1
ATOM 926 O O . ILE A 1 109 ? 6.014 10.832 -6.206 1.00 78.56 109 ILE A O 1
ATOM 930 N N . VAL A 1 110 ? 6.967 10.760 -4.173 1.00 81.94 110 VAL A N 1
ATOM 931 C CA . VAL A 1 110 ? 8.130 9.959 -4.574 1.00 81.94 110 VAL A CA 1
ATOM 932 C C . VAL A 1 110 ? 7.691 8.639 -5.200 1.00 81.94 110 VAL A C 1
ATOM 934 O O . VAL A 1 110 ? 8.139 8.312 -6.294 1.00 81.94 110 VAL A O 1
ATOM 937 N N . SER A 1 111 ? 6.759 7.911 -4.573 1.00 76.38 111 SER A N 1
ATOM 938 C CA . SER A 1 111 ? 6.252 6.663 -5.158 1.00 76.38 111 SER A CA 1
ATOM 939 C C . SER A 1 111 ? 5.565 6.895 -6.504 1.00 76.38 111 SER A C 1
ATOM 941 O O . SER A 1 111 ? 5.824 6.145 -7.437 1.00 76.38 111 SER A O 1
ATOM 943 N N . GLN A 1 112 ? 4.760 7.951 -6.661 1.00 78.06 112 GLN A N 1
ATOM 944 C CA . GLN A 1 112 ? 4.113 8.259 -7.943 1.00 78.06 112 GLN A CA 1
ATOM 945 C C . GLN A 1 112 ? 5.120 8.539 -9.070 1.00 78.06 112 GLN A C 1
ATOM 947 O O . GLN A 1 112 ? 4.925 8.048 -10.180 1.00 78.06 112 GLN A O 1
ATOM 952 N N . VAL A 1 113 ? 6.198 9.279 -8.791 1.00 81.94 113 VAL A N 1
ATOM 953 C CA . VAL A 1 113 ? 7.244 9.575 -9.785 1.00 81.94 113 VAL A CA 1
ATOM 954 C C . VAL A 1 113 ? 8.036 8.315 -10.141 1.00 81.94 113 VAL A C 1
ATOM 956 O O . VAL A 1 113 ? 8.225 8.028 -11.320 1.00 81.94 113 VAL A O 1
ATOM 959 N N . MET A 1 114 ? 8.439 7.525 -9.142 1.00 80.75 114 MET A N 1
ATOM 960 C CA . MET A 1 114 ? 9.198 6.288 -9.362 1.00 80.75 114 MET A CA 1
ATOM 961 C C . MET A 1 114 ? 8.400 5.251 -10.164 1.00 80.75 114 MET A C 1
ATOM 963 O O . MET A 1 114 ? 8.929 4.678 -11.114 1.00 80.75 114 MET A O 1
ATOM 967 N N . PHE A 1 115 ? 7.112 5.056 -9.850 1.00 78.62 115 PHE A N 1
ATOM 968 C CA . PHE A 1 115 ? 6.241 4.184 -10.647 1.00 78.62 115 PHE A CA 1
ATOM 969 C C . PHE A 1 115 ? 6.100 4.699 -12.085 1.00 78.62 115 PHE A C 1
ATOM 971 O O . PHE A 1 115 ? 6.185 3.907 -13.019 1.00 78.62 115 PHE A O 1
ATOM 978 N N . GLY A 1 116 ? 5.950 6.012 -12.284 1.00 81.69 116 GLY A N 1
ATOM 979 C CA . GLY A 1 116 ? 5.878 6.604 -13.622 1.00 81.69 116 GLY A CA 1
ATOM 980 C C . GLY A 1 116 ? 7.122 6.324 -14.472 1.00 81.69 116 GLY A C 1
ATOM 981 O O . GLY A 1 116 ? 6.994 5.925 -15.626 1.00 81.69 116 GLY A O 1
ATOM 982 N N . ILE A 1 117 ? 8.320 6.469 -13.897 1.00 81.62 117 ILE A N 1
ATOM 983 C CA . ILE A 1 117 ? 9.592 6.191 -14.587 1.00 81.62 117 ILE A CA 1
ATOM 984 C C . ILE A 1 117 ? 9.729 4.696 -14.913 1.00 81.62 117 ILE A C 1
ATOM 986 O O . ILE A 1 117 ? 10.144 4.347 -16.017 1.00 81.62 117 ILE A O 1
ATOM 990 N N . PHE A 1 118 ? 9.334 3.818 -13.988 1.00 82.06 118 PHE A N 1
ATOM 991 C CA . PHE A 1 118 ? 9.379 2.368 -14.188 1.00 82.06 118 PHE A CA 1
ATOM 992 C C . PHE A 1 118 ? 8.466 1.905 -15.334 1.00 82.06 118 PHE A C 1
ATOM 994 O O . PHE A 1 118 ? 8.934 1.268 -16.277 1.00 82.06 118 PHE A O 1
ATOM 1001 N N . TYR A 1 119 ? 7.180 2.275 -15.303 1.00 78.69 119 TYR A N 1
ATOM 1002 C CA . TYR A 1 119 ? 6.239 1.912 -16.371 1.00 78.69 119 TYR A CA 1
ATOM 1003 C C . TYR A 1 119 ? 6.610 2.557 -17.709 1.00 78.69 119 TYR A C 1
ATOM 1005 O O . TYR A 1 119 ? 6.422 1.940 -18.753 1.00 78.69 119 TYR A O 1
ATOM 1013 N N . ARG A 1 120 ? 7.203 3.760 -17.691 1.00 79.50 120 ARG A N 1
ATOM 1014 C CA . ARG A 1 120 ? 7.776 4.387 -18.885 1.00 79.50 120 ARG A CA 1
ATOM 1015 C C . ARG A 1 120 ? 8.846 3.487 -19.505 1.00 79.50 120 ARG A C 1
ATOM 1017 O O . ARG A 1 120 ? 8.743 3.191 -20.687 1.00 79.50 120 ARG A O 1
ATOM 1024 N N . GLY A 1 121 ? 9.822 3.019 -18.725 1.00 79.69 121 GLY A N 1
ATOM 1025 C CA . GLY A 1 121 ? 10.877 2.119 -19.210 1.00 79.69 121 GLY A CA 1
ATOM 1026 C C . GLY A 1 121 ? 10.328 0.851 -19.869 1.00 79.69 121 GLY A C 1
ATOM 1027 O O . GLY A 1 121 ? 10.732 0.523 -20.979 1.00 79.69 121 GLY A O 1
ATOM 1028 N N . LEU A 1 122 ? 9.338 0.204 -19.243 1.00 78.38 122 LEU A N 1
ATOM 1029 C CA . LEU A 1 122 ? 8.684 -0.981 -19.812 1.00 78.38 122 LEU A CA 1
ATOM 1030 C C . LEU A 1 122 ? 8.027 -0.697 -21.167 1.00 78.38 122 LEU A C 1
ATOM 1032 O O . LEU A 1 122 ? 8.179 -1.485 -22.095 1.00 78.38 122 LEU A O 1
ATOM 1036 N N . ILE A 1 123 ? 7.337 0.438 -21.300 1.00 81.25 123 ILE A N 1
ATOM 1037 C CA . ILE A 1 123 ? 6.703 0.838 -22.563 1.00 81.25 123 ILE A CA 1
ATOM 1038 C C . ILE A 1 123 ? 7.761 1.114 -23.641 1.00 81.25 123 ILE A C 1
ATOM 1040 O O . ILE A 1 123 ? 7.580 0.692 -24.777 1.00 81.25 123 ILE A O 1
ATOM 1044 N N . TYR A 1 124 ? 8.881 1.761 -23.301 1.00 73.69 124 TYR A N 1
ATOM 1045 C CA . TYR A 1 124 ? 9.974 1.994 -24.256 1.00 73.69 124 TYR A CA 1
ATOM 1046 C C . TYR A 1 124 ? 10.655 0.705 -24.726 1.00 73.69 124 TYR A C 1
ATOM 1048 O O . TYR A 1 124 ? 11.101 0.661 -25.865 1.00 73.69 124 TYR A O 1
ATOM 1056 N N . CYS A 1 125 ? 10.732 -0.328 -23.882 1.00 71.69 125 CYS A N 1
ATOM 1057 C CA . CYS A 1 125 ? 11.237 -1.644 -24.283 1.00 71.69 125 CYS A CA 1
ATOM 1058 C C . CYS A 1 125 ? 10.207 -2.460 -25.084 1.00 71.69 125 CYS A C 1
ATOM 1060 O O . CYS A 1 125 ? 10.597 -3.330 -25.854 1.00 71.69 125 CYS A O 1
ATOM 1062 N N . ALA A 1 126 ? 8.908 -2.208 -24.885 1.00 76.06 126 ALA A N 1
ATOM 1063 C CA . ALA A 1 126 ? 7.824 -2.906 -25.576 1.00 76.06 126 ALA A CA 1
ATOM 1064 C C . ALA A 1 126 ? 7.511 -2.325 -26.964 1.00 76.06 126 ALA A C 1
ATOM 1066 O O . ALA A 1 126 ? 6.969 -3.032 -27.810 1.00 76.06 126 ALA A O 1
ATOM 1067 N N . ILE A 1 127 ? 7.829 -1.050 -27.200 1.00 76.69 127 ILE A N 1
ATOM 1068 C CA . ILE A 1 127 ? 7.748 -0.442 -28.529 1.00 76.69 127 ILE A CA 1
ATOM 1069 C C . ILE A 1 127 ? 9.020 -0.842 -29.288 1.00 76.69 127 ILE A C 1
ATOM 1071 O O . ILE A 1 127 ? 10.107 -0.430 -28.871 1.00 76.69 127 ILE A O 1
ATOM 1075 N N . PRO A 1 128 ? 8.925 -1.632 -30.373 1.00 66.00 128 PRO A N 1
ATOM 1076 C CA . PRO A 1 128 ? 10.082 -1.898 -31.210 1.00 66.00 128 PRO A CA 1
ATOM 1077 C C . PRO A 1 128 ? 10.595 -0.562 -31.757 1.00 66.00 128 PRO A C 1
ATOM 1079 O O . PRO A 1 128 ? 9.840 0.256 -32.274 1.00 66.00 128 PRO A O 1
ATOM 1082 N N . TRP A 1 129 ? 11.884 -0.300 -31.558 1.00 62.91 129 TRP A N 1
ATOM 1083 C CA . TRP A 1 129 ? 12.573 0.765 -32.270 1.00 62.91 129 TRP A CA 1
ATOM 1084 C C . TRP A 1 129 ? 12.993 0.190 -33.612 1.00 62.91 129 TRP A C 1
ATOM 1086 O O . TRP A 1 129 ? 14.095 -0.334 -33.756 1.00 62.91 129 TRP A O 1
ATOM 1096 N N . ASP A 1 130 ? 12.081 0.214 -34.577 1.00 60.53 130 ASP A N 1
ATOM 1097 C CA . ASP A 1 130 ? 12.373 -0.226 -35.931 1.00 60.53 130 ASP A CA 1
ATOM 1098 C C . ASP A 1 130 ? 13.464 0.689 -36.504 1.00 60.53 130 ASP A C 1
ATOM 1100 O O . ASP A 1 130 ? 13.269 1.886 -36.725 1.00 60.53 130 ASP A O 1
ATOM 1104 N N . SER A 1 131 ? 14.635 0.113 -36.768 1.00 54.69 131 SER A N 1
ATOM 1105 C CA . SER A 1 131 ? 15.747 0.756 -37.478 1.00 54.69 131 SER A CA 1
ATOM 1106 C C . SER A 1 131 ? 15.331 1.327 -38.840 1.00 54.69 131 SER A C 1
ATOM 1108 O O . SER A 1 131 ? 15.969 2.257 -39.328 1.00 54.69 131 SER A O 1
ATOM 1110 N N . HIS A 1 132 ? 14.210 0.868 -39.407 1.00 53.84 132 HIS A N 1
ATOM 1111 C CA . HIS A 1 132 ? 13.626 1.418 -40.628 1.00 53.84 132 HIS A CA 1
ATOM 1112 C C . HIS A 1 132 ? 13.286 2.912 -40.527 1.00 53.84 132 HIS A C 1
ATOM 1114 O O . HIS A 1 132 ? 13.367 3.612 -41.530 1.00 53.84 132 HIS A O 1
ATOM 1120 N N . VAL A 1 133 ? 12.982 3.450 -39.337 1.00 57.28 133 VAL A N 1
ATOM 1121 C CA . VAL A 1 133 ? 12.730 4.897 -39.157 1.00 57.28 133 VAL A CA 1
ATOM 1122 C C . VAL A 1 133 ? 13.985 5.738 -39.458 1.00 57.28 133 VAL A C 1
ATOM 1124 O O . VAL A 1 133 ? 13.867 6.875 -39.915 1.00 57.28 133 VAL A O 1
ATOM 1127 N N . MET A 1 134 ? 15.185 5.173 -39.285 1.00 53.44 134 MET A N 1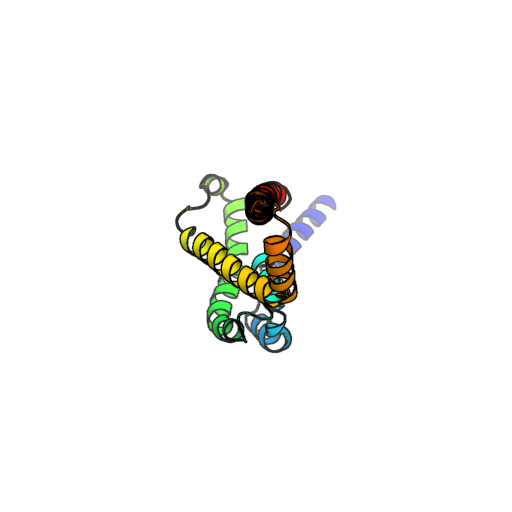
ATOM 1128 C CA . MET A 1 134 ? 16.444 5.835 -39.651 1.00 53.44 134 MET A CA 1
ATOM 1129 C C . MET A 1 134 ? 16.753 5.715 -41.151 1.00 53.44 134 MET A C 1
ATOM 1131 O O . MET A 1 134 ? 17.277 6.666 -41.729 1.00 53.44 134 MET A O 1
ATOM 1135 N N . ASP A 1 135 ? 16.341 4.623 -41.805 1.00 55.94 135 ASP A N 1
ATOM 1136 C CA . ASP A 1 135 ? 16.431 4.488 -43.269 1.00 55.94 135 ASP A CA 1
ATOM 1137 C C . ASP A 1 135 ? 15.485 5.462 -43.988 1.00 55.94 135 ASP A C 1
ATOM 1139 O O . ASP A 1 135 ? 15.875 6.093 -44.971 1.00 55.94 135 ASP A O 1
ATOM 1143 N N . TYR A 1 136 ? 14.271 5.683 -43.464 1.00 57.72 136 TYR A N 1
ATOM 1144 C CA . TYR A 1 136 ? 13.372 6.715 -43.994 1.00 57.72 136 TYR A CA 1
ATOM 1145 C C . TYR A 1 136 ? 14.005 8.112 -43.888 1.00 57.72 136 TYR A C 1
ATOM 1147 O O . TYR A 1 136 ? 13.948 8.880 -44.845 1.00 57.72 136 TYR A O 1
ATOM 1155 N N . ALA A 1 137 ? 14.676 8.439 -42.778 1.00 53.94 137 ALA A N 1
ATOM 1156 C CA . ALA A 1 137 ? 15.371 9.720 -42.620 1.00 53.94 137 ALA A CA 1
ATOM 1157 C C . ALA A 1 137 ? 16.531 9.908 -43.624 1.00 53.94 137 ALA A C 1
ATOM 1159 O O . ALA A 1 137 ? 16.748 11.025 -44.096 1.00 53.94 137 ALA A O 1
ATOM 1160 N N . ALA A 1 138 ? 17.235 8.831 -43.992 1.00 58.62 138 ALA A N 1
ATOM 1161 C CA . ALA A 1 138 ? 18.278 8.859 -45.019 1.00 58.62 138 ALA A CA 1
ATOM 1162 C C . ALA A 1 138 ? 17.706 9.044 -46.440 1.00 58.62 138 ALA A C 1
ATOM 1164 O O . ALA A 1 138 ? 18.270 9.796 -47.233 1.00 58.62 138 ALA A O 1
ATOM 1165 N N . ILE A 1 139 ? 16.553 8.435 -46.744 1.00 57.69 139 ILE A N 1
ATOM 1166 C CA . ILE A 1 139 ? 15.856 8.595 -48.033 1.00 57.69 139 ILE A CA 1
ATOM 1167 C C . ILE A 1 139 ? 15.327 10.033 -48.208 1.00 57.69 139 ILE A C 1
ATOM 1169 O O . ILE A 1 139 ? 15.472 10.613 -49.283 1.00 57.69 139 ILE A O 1
ATOM 1173 N N . TYR A 1 140 ? 14.792 10.656 -47.150 1.00 52.22 140 TYR A N 1
ATOM 1174 C CA . TYR A 1 140 ? 14.304 12.047 -47.192 1.00 52.22 140 TYR A CA 1
ATOM 1175 C C . TYR A 1 140 ? 15.420 13.102 -47.301 1.00 52.22 140 TYR A C 1
ATOM 1177 O O . TYR A 1 140 ? 15.172 14.208 -47.778 1.00 52.22 140 TYR A O 1
ATOM 1185 N N . HIS A 1 141 ? 16.662 12.785 -46.916 1.00 54.56 141 HIS A N 1
ATOM 1186 C CA . HIS A 1 141 ? 17.795 13.700 -47.115 1.00 54.56 141 HIS A CA 1
ATOM 1187 C C . HIS A 1 141 ? 18.148 13.871 -48.603 1.00 54.56 141 HIS A C 1
ATOM 1189 O O . HIS A 1 141 ? 18.684 14.904 -48.998 1.00 54.56 141 HIS A O 1
ATOM 1195 N N . SER A 1 142 ? 17.797 12.890 -49.443 1.00 56.47 142 SER A N 1
ATOM 1196 C CA . SER A 1 142 ? 18.011 12.944 -50.892 1.00 56.47 142 SER A CA 1
ATOM 1197 C C . SER A 1 142 ? 16.894 13.670 -51.655 1.00 56.47 142 SER A C 1
ATOM 1199 O O . SER A 1 142 ? 17.101 13.995 -52.823 1.00 56.47 142 SER A O 1
ATOM 1201 N N . SER A 1 143 ? 15.725 13.923 -51.050 1.00 59.31 143 SER A N 1
ATOM 1202 C CA . SER A 1 143 ? 14.552 14.483 -51.747 1.00 59.31 143 SER A CA 1
ATOM 1203 C C . SER A 1 143 ? 14.376 15.998 -51.596 1.00 59.31 143 SER A C 1
ATOM 1205 O O . SER A 1 143 ? 13.442 16.556 -52.161 1.00 59.31 143 SER A O 1
ATOM 1207 N N . GLY A 1 144 ? 15.268 16.690 -50.876 1.00 57.00 144 GLY A N 1
ATOM 1208 C CA . GLY A 1 144 ? 15.232 18.155 -50.757 1.00 57.00 144 GLY A CA 1
ATOM 1209 C C . GLY A 1 144 ? 14.055 18.714 -49.945 1.00 57.00 144 GLY A C 1
ATOM 1210 O O . GLY A 1 144 ? 13.863 19.929 -49.909 1.00 57.00 144 GLY A O 1
ATOM 1211 N N . ASP A 1 145 ? 13.296 17.864 -49.251 1.00 56.38 145 ASP A N 1
ATOM 1212 C CA . ASP A 1 145 ? 12.222 18.307 -48.367 1.00 56.38 145 ASP A CA 1
ATOM 1213 C C . ASP A 1 145 ? 12.792 18.725 -47.008 1.00 56.38 145 ASP A C 1
ATOM 1215 O O . ASP A 1 145 ? 13.423 17.956 -46.284 1.00 56.38 145 ASP A O 1
ATOM 1219 N N . SER A 1 146 ? 12.581 19.995 -46.667 1.00 53.53 146 SER A N 1
ATOM 1220 C CA . SER A 1 146 ? 13.174 20.649 -45.499 1.00 53.53 146 SER A CA 1
ATOM 1221 C C . SER A 1 146 ? 13.003 19.870 -44.175 1.00 53.53 146 SER A C 1
ATOM 1223 O O . SER A 1 146 ? 11.897 19.502 -43.768 1.00 53.53 146 SER A O 1
ATOM 1225 N N . LEU A 1 147 ? 14.119 19.721 -43.445 1.00 50.25 147 LEU A N 1
ATOM 1226 C CA . LEU A 1 147 ? 14.272 19.139 -42.092 1.00 50.25 147 LEU A CA 1
ATOM 1227 C C . LEU A 1 147 ? 13.247 19.626 -41.037 1.00 50.25 147 LEU A C 1
ATOM 1229 O O . LEU A 1 147 ? 13.066 18.992 -39.994 1.00 50.25 147 LEU A O 1
ATOM 1233 N N . TRP A 1 148 ? 12.538 20.725 -41.308 1.00 47.66 148 TRP A N 1
ATOM 1234 C CA . TRP A 1 148 ? 11.486 21.297 -40.465 1.00 47.66 148 TRP A CA 1
ATOM 1235 C C . TRP A 1 148 ? 10.247 20.403 -40.308 1.00 47.66 148 TRP A C 1
ATOM 1237 O O . TRP A 1 148 ? 9.587 20.459 -39.267 1.00 47.66 148 TRP A O 1
ATOM 1247 N N . ASN A 1 149 ? 9.938 19.529 -41.273 1.00 51.44 149 ASN A N 1
ATOM 1248 C CA . ASN A 1 149 ? 8.777 18.635 -41.160 1.00 51.44 149 ASN A CA 1
ATOM 1249 C C . ASN A 1 149 ? 9.012 17.448 -40.206 1.00 51.44 149 ASN A C 1
ATOM 1251 O O . ASN A 1 149 ? 8.082 17.006 -39.524 1.00 51.44 149 ASN A O 1
ATOM 1255 N N . ILE A 1 150 ? 10.260 16.988 -40.078 1.00 48.78 150 ILE A N 1
ATOM 1256 C CA . ILE A 1 150 ? 10.641 15.837 -39.243 1.00 48.78 150 ILE A CA 1
ATOM 1257 C C . ILE A 1 150 ? 10.760 16.255 -37.766 1.00 48.78 150 ILE A C 1
ATOM 1259 O O . ILE A 1 150 ? 10.200 15.594 -36.886 1.00 48.78 150 ILE A O 1
ATOM 1263 N N . HIS A 1 151 ? 11.355 17.424 -37.485 1.00 44.81 151 HIS A N 1
ATOM 1264 C CA . HIS A 1 151 ? 11.338 18.018 -36.138 1.00 44.81 151 HIS A CA 1
ATOM 1265 C C . HIS A 1 151 ? 9.905 18.332 -35.662 1.00 44.81 151 HIS A C 1
ATOM 1267 O O . HIS A 1 151 ? 9.575 18.132 -34.490 1.00 44.81 151 HIS 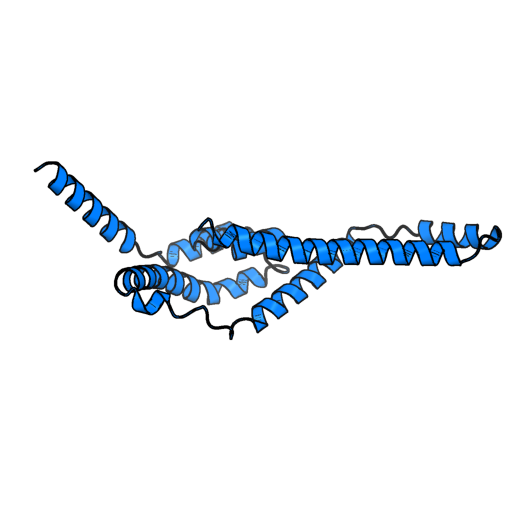A O 1
ATOM 1273 N N . GLY A 1 152 ? 9.005 18.727 -36.572 1.00 46.53 152 GLY A N 1
ATOM 1274 C CA . GLY A 1 152 ? 7.583 18.917 -36.273 1.00 46.53 152 GLY A CA 1
ATOM 1275 C C . GLY A 1 152 ? 6.850 17.627 -35.874 1.00 46.53 152 GLY A C 1
ATOM 1276 O O . GLY A 1 152 ? 5.905 17.671 -35.086 1.00 46.53 152 GLY A O 1
ATOM 1277 N N . GLN A 1 153 ? 7.275 16.461 -36.365 1.00 45.88 153 GLN A N 1
ATOM 1278 C CA . GLN A 1 153 ? 6.670 15.167 -36.028 1.00 45.88 153 GLN A CA 1
ATOM 1279 C C . GLN A 1 153 ? 7.124 14.652 -34.656 1.00 45.88 153 GLN A C 1
ATOM 1281 O O . GLN A 1 153 ? 6.304 14.146 -33.885 1.00 45.88 153 GLN A O 1
ATOM 1286 N N . GLN A 1 154 ? 8.389 14.882 -34.298 1.00 46.22 154 GLN A N 1
ATOM 1287 C CA . GLN A 1 154 ? 8.919 14.557 -32.973 1.00 46.22 154 GLN A CA 1
ATOM 1288 C C . GLN A 1 154 ? 8.327 15.476 -31.886 1.00 46.22 154 GLN A C 1
ATOM 1290 O O . GLN A 1 154 ? 7.913 14.991 -30.830 1.00 46.22 154 GLN A O 1
ATOM 1295 N N . CYS A 1 155 ? 8.134 16.768 -32.188 1.00 47.12 155 CYS A N 1
ATOM 1296 C CA . CYS A 1 155 ? 7.400 17.705 -31.329 1.00 47.12 155 CYS A CA 1
ATOM 1297 C C . CYS A 1 155 ? 5.902 17.375 -31.226 1.00 47.12 155 CYS A C 1
ATOM 1299 O O . CYS A 1 155 ? 5.327 17.499 -30.147 1.00 47.12 155 CYS A O 1
ATOM 1301 N N . ARG A 1 156 ? 5.256 16.893 -32.299 1.00 51.53 156 ARG A N 1
ATOM 1302 C CA . ARG A 1 156 ? 3.856 16.431 -32.249 1.00 51.53 156 ARG A CA 1
ATOM 1303 C C . ARG A 1 156 ? 3.687 15.172 -31.399 1.00 51.53 156 ARG A C 1
ATOM 1305 O O . ARG A 1 156 ? 2.704 15.086 -30.670 1.00 51.53 156 ARG A O 1
ATOM 1312 N N . SER A 1 157 ? 4.628 14.228 -31.427 1.00 54.16 157 SER A N 1
ATOM 1313 C CA . SER A 1 157 ? 4.600 13.057 -30.536 1.00 54.16 157 SER A CA 1
ATOM 1314 C C . SER A 1 157 ? 4.901 13.426 -29.084 1.00 54.16 157 SER A C 1
ATOM 1316 O O . SER A 1 157 ? 4.197 12.959 -28.193 1.00 54.16 157 SER A O 1
ATOM 1318 N N . ALA A 1 158 ? 5.857 14.324 -28.825 1.00 53.03 158 ALA A N 1
ATOM 1319 C CA . ALA A 1 158 ? 6.118 14.841 -27.481 1.00 53.03 158 ALA A CA 1
ATOM 1320 C C . ALA A 1 158 ? 4.926 15.640 -26.920 1.00 53.03 158 ALA A C 1
ATOM 1322 O O . ALA A 1 158 ? 4.571 15.467 -25.758 1.00 53.03 158 ALA A O 1
ATOM 1323 N N . ALA A 1 159 ? 4.252 16.447 -27.746 1.00 55.91 159 ALA A N 1
ATOM 1324 C CA . ALA A 1 159 ? 3.037 17.172 -27.375 1.00 55.91 159 ALA A CA 1
ATOM 1325 C C . ALA A 1 159 ? 1.849 16.228 -27.137 1.00 55.91 159 ALA A C 1
ATOM 1327 O O . ALA A 1 159 ? 1.128 16.402 -26.159 1.00 55.91 159 ALA A O 1
ATOM 1328 N N . LYS A 1 160 ? 1.674 15.183 -27.960 1.00 59.34 160 LYS A N 1
ATOM 1329 C CA . LYS A 1 160 ? 0.695 14.113 -27.699 1.00 59.34 160 LYS A CA 1
ATOM 1330 C C . LYS A 1 160 ? 1.007 13.390 -26.385 1.00 59.34 160 LYS A C 1
ATOM 1332 O O . LYS A 1 160 ? 0.091 13.140 -25.612 1.00 59.34 160 LYS A O 1
ATOM 1337 N N . PHE A 1 161 ? 2.279 13.137 -26.076 1.00 57.06 161 PHE A N 1
ATOM 1338 C CA . PHE A 1 161 ? 2.709 12.576 -24.791 1.00 57.06 161 PHE A CA 1
ATOM 1339 C C . PHE A 1 161 ? 2.426 13.517 -23.616 1.00 57.06 161 PHE A C 1
ATOM 1341 O O . PHE A 1 161 ? 1.894 13.074 -22.601 1.00 57.06 161 PHE A O 1
ATOM 1348 N N . LEU A 1 162 ? 2.730 14.811 -23.746 1.00 62.84 162 LEU A N 1
ATOM 1349 C CA . LEU A 1 162 ? 2.445 15.806 -22.713 1.00 62.84 162 LEU A CA 1
ATOM 1350 C C . LEU A 1 162 ? 0.937 15.918 -22.476 1.00 62.84 162 LEU A C 1
ATOM 1352 O O . LEU A 1 162 ? 0.503 15.933 -21.332 1.00 62.84 162 LEU A O 1
ATOM 1356 N N . LEU A 1 163 ? 0.134 15.919 -23.542 1.00 68.38 163 LEU A N 1
ATOM 1357 C CA . LEU A 1 163 ? -1.324 15.922 -23.463 1.00 68.38 163 LEU A CA 1
ATOM 1358 C C . LEU A 1 163 ? -1.864 14.644 -22.830 1.00 68.38 163 LEU A C 1
ATOM 1360 O O . LEU A 1 163 ? -2.769 14.741 -22.016 1.00 68.38 163 LEU A O 1
ATOM 1364 N N . VAL A 1 164 ? -1.298 13.469 -23.117 1.00 65.81 164 VAL A N 1
ATOM 1365 C CA . VAL A 1 164 ? -1.686 12.216 -22.451 1.00 65.81 164 VAL A CA 1
ATOM 1366 C C . VAL A 1 164 ? -1.290 12.232 -20.976 1.00 65.81 164 VAL A C 1
ATOM 1368 O O . VAL A 1 164 ? -2.091 11.838 -20.141 1.00 65.81 164 VAL A O 1
ATOM 1371 N N . VAL A 1 165 ? -0.113 12.741 -20.608 1.00 64.69 165 VAL A N 1
ATOM 1372 C CA . VAL A 1 165 ? 0.324 12.844 -19.202 1.00 64.69 165 VAL A CA 1
ATOM 1373 C C . VAL A 1 165 ? -0.494 13.884 -18.434 1.00 64.69 165 VAL A C 1
ATOM 1375 O O . VAL A 1 165 ? -0.863 13.652 -17.280 1.00 64.69 165 VAL A O 1
ATOM 1378 N N . LEU A 1 166 ? -0.819 15.015 -19.060 1.00 68.19 166 LEU A N 1
ATOM 1379 C CA . LEU A 1 166 ? -1.684 16.044 -18.489 1.00 68.19 166 LEU A CA 1
ATOM 1380 C C . LEU A 1 166 ? -3.131 15.551 -18.400 1.00 68.19 166 LEU A C 1
ATOM 1382 O O . LEU A 1 166 ? -3.739 15.690 -17.344 1.00 68.19 166 LEU A O 1
ATOM 1386 N N . ALA A 1 167 ? -3.654 14.886 -19.432 1.00 65.75 167 ALA A N 1
ATOM 1387 C CA . ALA A 1 167 ? -4.971 14.256 -19.419 1.00 65.75 167 ALA A CA 1
ATOM 1388 C C . ALA A 1 167 ? -5.041 13.140 -18.375 1.00 65.75 167 ALA A C 1
ATOM 1390 O O . ALA A 1 167 ? -6.013 13.078 -17.633 1.00 65.75 167 ALA A O 1
ATOM 1391 N N . TRP A 1 168 ? -3.996 12.325 -18.220 1.00 56.31 168 TRP A N 1
ATOM 1392 C CA . TRP A 1 168 ? -3.901 11.318 -17.162 1.00 56.31 168 TRP A CA 1
ATOM 1393 C C . TRP A 1 168 ? -3.819 11.978 -15.784 1.00 56.31 168 TRP A C 1
ATOM 1395 O O . TRP A 1 168 ? -4.448 11.517 -14.839 1.00 56.31 168 TRP A O 1
ATOM 1405 N N . SER A 1 169 ? -3.110 13.099 -15.647 1.00 57.12 169 SER A N 1
ATOM 1406 C CA . SER A 1 169 ? -3.018 13.853 -14.390 1.00 57.12 169 SER A CA 1
ATOM 1407 C C . SER A 1 169 ? -4.338 14.534 -14.007 1.00 57.12 169 SER A C 1
ATOM 1409 O O . SER A 1 169 ? -4.681 14.578 -12.823 1.00 57.12 169 SER A O 1
ATOM 1411 N N . ILE A 1 170 ? -5.092 15.038 -14.987 1.00 64.88 170 ILE A N 1
ATOM 1412 C CA . ILE A 1 170 ? -6.415 15.655 -14.817 1.00 64.88 170 ILE A CA 1
ATOM 1413 C C . ILE A 1 170 ? -7.467 14.574 -14.557 1.00 64.88 170 ILE A C 1
ATOM 1415 O O . ILE A 1 170 ? -8.209 14.677 -13.582 1.00 64.88 170 ILE A O 1
ATOM 1419 N N . HIS A 1 171 ? -7.468 13.491 -15.335 1.00 70.25 171 HIS A N 1
ATOM 1420 C CA . HIS A 1 171 ? -8.327 12.328 -15.122 1.00 70.25 171 HIS A CA 1
ATOM 1421 C C . HIS A 1 171 ? -8.055 11.691 -13.756 1.00 70.25 171 HIS A C 1
ATOM 1423 O O . HIS A 1 171 ? -8.987 11.358 -13.042 1.00 70.25 171 HIS A O 1
ATOM 1429 N N . TRP A 1 172 ? -6.800 11.602 -13.309 1.00 47.78 172 TRP A N 1
ATOM 1430 C CA . TRP A 1 172 ? -6.459 11.088 -11.980 1.00 47.78 172 TRP A CA 1
ATOM 1431 C C . TRP A 1 172 ? -6.915 12.010 -10.838 1.00 47.78 172 TRP A C 1
ATOM 1433 O O . TRP A 1 172 ? -7.285 11.529 -9.761 1.00 47.78 172 TRP A O 1
ATOM 1443 N N . ARG A 1 173 ? -6.927 13.335 -11.048 1.00 56.22 173 ARG A N 1
ATOM 1444 C CA . ARG A 1 173 ? -7.539 14.293 -10.107 1.00 56.22 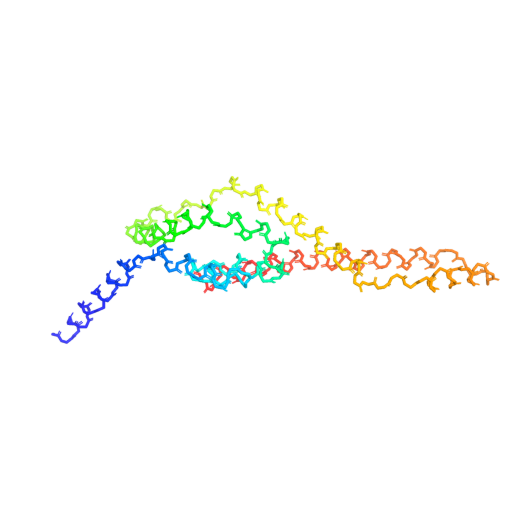173 ARG A CA 1
ATOM 1445 C C . ARG A 1 173 ? -9.067 14.169 -10.093 1.00 56.22 173 ARG A C 1
ATOM 1447 O O . ARG A 1 173 ? -9.640 14.147 -9.006 1.00 56.22 173 ARG A O 1
ATOM 1454 N N . ALA A 1 174 ? -9.703 14.005 -11.253 1.00 51.50 174 ALA A N 1
ATOM 1455 C CA . ALA A 1 174 ? -11.148 13.807 -11.381 1.00 51.50 174 ALA A CA 1
ATOM 1456 C C . ALA A 1 174 ? -11.609 12.462 -10.785 1.00 51.50 174 ALA A C 1
ATOM 1458 O O . ALA A 1 174 ? -12.551 12.421 -9.997 1.00 51.50 174 ALA A O 1
ATOM 1459 N N . PHE A 1 175 ? -10.877 11.380 -11.051 1.00 46.81 175 PHE A N 1
ATOM 1460 C CA . PHE A 1 175 ? -11.129 10.048 -10.503 1.00 46.81 175 PHE A CA 1
ATOM 1461 C C . PHE A 1 175 ? -10.958 10.024 -8.978 1.00 46.81 175 PHE A C 1
ATOM 1463 O O . PHE A 1 175 ? -11.755 9.406 -8.276 1.00 46.81 175 PHE A O 1
ATOM 1470 N N . ARG A 1 176 ? -9.978 10.764 -8.427 1.00 50.81 176 ARG A N 1
ATOM 1471 C CA . ARG A 1 176 ? -9.901 10.979 -6.972 1.00 50.81 176 ARG A CA 1
ATOM 1472 C C . ARG A 1 176 ? -11.140 11.692 -6.441 1.00 50.81 176 ARG A C 1
ATOM 1474 O O . ARG A 1 176 ? -11.663 11.237 -5.437 1.00 50.81 176 ARG A O 1
ATOM 1481 N N . SER A 1 177 ? -11.614 12.756 -7.085 1.00 47.78 177 SER A N 1
ATOM 1482 C CA . SER A 1 177 ? -12.763 13.538 -6.603 1.00 47.78 177 SER A CA 1
ATOM 1483 C C . SER A 1 177 ? -14.073 12.740 -6.596 1.00 47.78 177 SER A C 1
ATOM 1485 O O . SER A 1 177 ? -14.854 12.868 -5.661 1.00 47.78 177 SER A O 1
ATOM 1487 N N . ILE A 1 178 ? -14.292 11.873 -7.588 1.00 45.97 178 ILE A N 1
ATOM 1488 C CA . ILE A 1 178 ? -15.520 11.067 -7.704 1.00 45.97 178 ILE A CA 1
ATOM 1489 C C . ILE A 1 178 ? -15.511 9.897 -6.709 1.00 45.97 178 ILE A C 1
ATOM 1491 O O . ILE A 1 178 ? -16.528 9.576 -6.099 1.00 45.97 178 ILE A O 1
ATOM 1495 N N . HIS A 1 179 ? -14.344 9.301 -6.460 1.00 43.53 179 HIS A N 1
ATOM 1496 C CA . HIS A 1 179 ? -14.215 8.174 -5.537 1.00 43.53 179 HIS A CA 1
ATOM 1497 C C . HIS A 1 179 ? -14.252 8.579 -4.045 1.00 43.53 179 HIS A C 1
ATOM 1499 O O . HIS A 1 179 ? -14.340 7.705 -3.187 1.00 43.53 179 HIS A O 1
ATOM 1505 N N . TRP A 1 180 ? -14.214 9.882 -3.727 1.00 36.03 180 TRP A N 1
ATOM 1506 C CA . TRP A 1 180 ? -14.493 10.419 -2.381 1.00 36.03 180 TRP A CA 1
ATOM 1507 C C . TRP A 1 180 ? -15.991 10.663 -2.115 1.00 36.03 180 TRP A C 1
ATOM 1509 O O . TRP A 1 180 ? -16.346 10.988 -0.987 1.00 36.03 180 TRP A O 1
ATOM 1519 N N . CYS A 1 181 ? -16.869 10.493 -3.112 1.00 35.75 181 CYS A N 1
ATOM 1520 C CA . CYS A 1 181 ? -18.322 10.630 -2.944 1.00 35.75 181 CYS A CA 1
ATOM 1521 C C . CYS A 1 181 ? -19.067 9.296 -2.760 1.00 35.75 181 CYS A C 1
ATOM 1523 O O . CYS A 1 181 ? -20.255 9.325 -2.457 1.00 35.75 181 CYS A O 1
ATOM 1525 N N . VAL A 1 182 ? -18.413 8.141 -2.942 1.00 39.41 182 VAL A N 1
ATOM 1526 C CA . VAL A 1 182 ? -19.098 6.827 -2.993 1.00 39.41 182 VAL A CA 1
ATOM 1527 C C . VAL A 1 182 ? -18.657 5.851 -1.882 1.00 39.41 182 VAL A C 1
ATOM 1529 O O . VAL A 1 182 ? -19.238 4.780 -1.746 1.00 39.41 182 VAL A O 1
ATOM 1532 N N . PHE A 1 183 ? -17.696 6.206 -1.024 1.00 36.00 183 PHE A N 1
ATOM 1533 C CA . PHE A 1 183 ? -17.261 5.382 0.119 1.00 36.00 183 PHE A CA 1
ATOM 1534 C C . PHE A 1 183 ? -16.823 6.234 1.308 1.00 36.00 183 PHE A C 1
ATOM 1536 O O . PHE A 1 183 ? -16.926 5.725 2.449 1.00 36.00 183 PHE A O 1
#

Secondary structure (DSSP, 8-state):
-HHHHHHHHHHHHHHHHHH-PPPHHHHHHHHHHHTTTTHHHHHTT-HHHHHHHHHTTTSGGGHHHHHHHHHHHHHHHHHHHHHHHHHHHHH-GGGGGSPPPGGGHHHHHHHHHHHHHHHHHHHHHHS---THHHHHHHHHHTTT--THHHHHHHHHHHHHHHHHHHHHHHHHHHHHHHHTS--

Foldseek 3Di:
DVVVVVVVVVVVVVVVVLPPQDDLVVLVVCLVPCLQQPVSCVVLVNVVVNVVCNVCRNPDPCPNSVVVVVCSVVSSVVSNVVSVVVVVCVVPVVVVPDDDDPPVCPCVVVVVVVVVVVVVVVVVVVDDPPCVVVVVVVVVVVVPDDPVVVVVVVVVVVVVVVCVVVVVVVVVVVVVVVVVVPD